Protein AF-0000000073028408 (afdb_homodimer)

pLDDT: mean 85.12, std 14.88, range [50.28, 98.88]

Structure (mmCIF, N/CA/C/O backbone):
data_AF-0000000073028408-model_v1
#
loop_
_entity.id
_entity.type
_entity.pdbx_description
1 polymer 'CDGSH iron sulfur domain 1'
#
loop_
_atom_site.group_PDB
_atom_site.id
_atom_site.type_symbol
_atom_site.label_atom_id
_atom_site.label_alt_id
_atom_site.label_comp_id
_atom_site.label_asym_id
_atom_site.label_entity_id
_atom_site.label_seq_id
_atom_site.pdbx_PDB_ins_code
_atom_site.Cartn_x
_atom_site.Cartn_y
_atom_site.Cartn_z
_atom_site.occupancy
_atom_site.B_iso_or_equiv
_atom_site.auth_seq_id
_atom_site.auth_comp_id
_atom_site.auth_asym_id
_atom_site.auth_atom_id
_atom_site.pdbx_PDB_model_num
ATOM 1 N N . ASN A 1 1 ? 17.656 -53.469 -38.344 1 67.69 1 ASN A N 1
ATOM 2 C CA . ASN A 1 1 ? 16.562 -54.031 -39.156 1 67.69 1 ASN A CA 1
ATOM 3 C C . ASN A 1 1 ? 15.305 -53.188 -39.062 1 67.69 1 ASN A C 1
ATOM 5 O O . ASN A 1 1 ? 15.188 -52.312 -38.219 1 67.69 1 ASN A O 1
ATOM 9 N N . PHE A 1 2 ? 14.609 -53.344 -40.031 1 77.44 2 PHE A N 1
ATOM 10 C CA . PHE A 1 2 ? 13.367 -52.594 -40.25 1 77.44 2 PHE A CA 1
ATOM 11 C C . PHE A 1 2 ? 12.531 -52.562 -38.969 1 77.44 2 PHE A C 1
ATOM 13 O O . PHE A 1 2 ? 11.969 -51.531 -38.625 1 77.44 2 PHE A O 1
ATOM 20 N N . LEU A 1 3 ? 12.602 -53.594 -38.25 1 79.38 3 LEU A N 1
ATOM 21 C CA . LEU A 1 3 ? 11.82 -53.719 -37.031 1 79.38 3 LEU A CA 1
ATOM 22 C C . LEU A 1 3 ? 12.352 -52.812 -35.938 1 79.38 3 LEU A C 1
ATOM 24 O O . LEU A 1 3 ? 11.578 -52.188 -35.188 1 79.38 3 LEU A O 1
ATOM 28 N N . ASN A 1 4 ? 13.602 -52.594 -35.938 1 76.62 4 ASN A N 1
ATOM 29 C CA . ASN A 1 4 ? 14.234 -51.719 -34.969 1 76.62 4 ASN A CA 1
ATOM 30 C C . ASN A 1 4 ? 13.883 -50.25 -35.219 1 76.62 4 ASN A C 1
ATOM 32 O O . ASN A 1 4 ? 13.672 -49.5 -34.281 1 76.62 4 ASN A O 1
ATOM 36 N N . TYR A 1 5 ? 13.852 -50.062 -36.469 1 72.06 5 TYR A N 1
ATOM 37 C CA . TYR A 1 5 ? 13.539 -48.688 -36.906 1 72.06 5 TYR A CA 1
ATOM 38 C C . TYR A 1 5 ? 12.117 -48.344 -36.531 1 72.06 5 TYR A C 1
ATOM 40 O O . TYR A 1 5 ? 11.859 -47.219 -36.031 1 72.06 5 TYR A O 1
ATOM 48 N N . ILE A 1 6 ? 11.203 -49.344 -36.688 1 77.25 6 ILE A N 1
ATOM 49 C CA . ILE A 1 6 ? 9.797 -49.125 -36.344 1 77.25 6 ILE A CA 1
ATOM 50 C C . ILE A 1 6 ? 9.641 -48.938 -34.844 1 77.25 6 ILE A C 1
ATOM 52 O O . ILE A 1 6 ? 8.898 -48.062 -34.406 1 77.25 6 ILE A O 1
ATOM 56 N N . TYR A 1 7 ? 10.414 -49.688 -34.156 1 67 7 TYR A N 1
ATOM 57 C CA . TYR A 1 7 ? 10.367 -49.625 -32.688 1 67 7 TYR A CA 1
ATOM 58 C C . TYR A 1 7 ? 10.891 -48.312 -32.188 1 67 7 TYR A C 1
ATOM 60 O O . TYR A 1 7 ? 10.273 -47.688 -31.297 1 67 7 TYR A O 1
ATOM 68 N N . LEU A 1 8 ? 11.898 -47.844 -32.812 1 70.69 8 LEU A N 1
ATOM 69 C CA . LEU A 1 8 ? 12.531 -46.594 -32.406 1 70.69 8 LEU A CA 1
ATOM 70 C C . LEU A 1 8 ? 11.641 -45.406 -32.719 1 70.69 8 LEU A C 1
ATOM 72 O O . LEU A 1 8 ? 11.5 -44.5 -31.891 1 70.69 8 LEU A O 1
ATOM 76 N N . THR A 1 9 ? 10.992 -45.5 -33.781 1 77.5 9 THR A N 1
ATOM 77 C CA . THR A 1 9 ? 10.125 -44.406 -34.219 1 77.5 9 THR A CA 1
ATOM 78 C C . THR A 1 9 ? 8.883 -44.312 -33.344 1 77.5 9 THR A C 1
ATOM 80 O O . THR A 1 9 ? 8.438 -43.219 -32.969 1 77.5 9 THR A O 1
ATOM 83 N N . ARG A 1 10 ? 8.461 -45.469 -32.969 1 76.25 10 ARG A N 1
ATOM 84 C CA . ARG A 1 10 ? 7.285 -45.562 -32.125 1 76.25 10 ARG A CA 1
ATOM 85 C C . ARG A 1 10 ? 7.602 -45.031 -30.703 1 76.25 10 ARG A C 1
ATOM 87 O O . ARG A 1 10 ? 6.816 -44.281 -30.125 1 76.25 10 ARG A O 1
ATOM 94 N N . GLN A 1 11 ? 8.789 -45.344 -30.281 1 69.31 11 GLN A N 1
ATOM 95 C CA . GLN A 1 11 ? 9.219 -44.906 -28.953 1 69.31 11 GLN A CA 1
ATOM 96 C C . GLN A 1 11 ? 9.422 -43.406 -28.891 1 69.31 11 GLN A C 1
ATOM 98 O O . GLN A 1 11 ? 9.023 -42.75 -27.922 1 69.31 11 GLN A O 1
ATOM 103 N N . VAL A 1 12 ? 9.945 -42.969 -30 1 74.06 12 VAL A N 1
ATOM 104 C CA . VAL A 1 12 ? 10.195 -41.531 -30.062 1 74.06 12 VAL A CA 1
ATOM 105 C C . VAL A 1 12 ? 8.867 -40.781 -30.141 1 74.06 12 VAL A C 1
ATOM 107 O O . VAL A 1 12 ? 8.68 -39.75 -29.469 1 74.06 12 VAL A O 1
ATOM 110 N N . ALA A 1 13 ? 7.934 -41.406 -30.906 1 72.62 13 ALA A N 1
ATOM 111 C CA . ALA A 1 13 ? 6.617 -40.781 -31.047 1 72.62 13 ALA A CA 1
ATOM 112 C C . ALA A 1 13 ? 5.859 -40.812 -29.734 1 72.62 13 ALA A C 1
ATOM 114 O O . ALA A 1 13 ? 5.223 -39.812 -29.359 1 72.62 13 ALA A O 1
ATOM 115 N N . GLU A 1 14 ? 6.066 -41.844 -29.047 1 71.5 14 GLU A N 1
ATOM 116 C CA . GLU A 1 14 ? 5.387 -42 -27.766 1 71.5 14 GLU A CA 1
ATOM 117 C C . GLU A 1 14 ? 5.992 -41.062 -26.734 1 71.5 14 GLU A C 1
ATOM 119 O O . GLU A 1 14 ? 5.27 -40.438 -25.938 1 71.5 14 GLU A O 1
ATOM 124 N N . LEU A 1 15 ? 7.289 -40.875 -26.828 1 68.38 15 LEU A N 1
ATOM 125 C CA . LEU A 1 15 ? 7.984 -39.969 -25.906 1 68.38 15 LEU A CA 1
ATOM 126 C C . LEU A 1 15 ? 7.598 -38.531 -26.172 1 68.38 15 LEU A C 1
ATOM 128 O O . LEU A 1 15 ? 7.359 -37.75 -25.219 1 68.38 15 LEU A O 1
ATOM 132 N N . VAL A 1 16 ? 7.469 -38.156 -27.359 1 72.75 16 VAL A N 1
ATOM 133 C CA . VAL A 1 16 ? 7.098 -36.812 -27.75 1 72.75 16 VAL A CA 1
ATOM 134 C C . VAL A 1 16 ? 5.66 -36.531 -27.328 1 72.75 16 VAL A C 1
ATOM 136 O O . VAL A 1 16 ? 5.367 -35.438 -26.797 1 72.75 16 VAL A O 1
ATOM 139 N N . ALA A 1 17 ? 4.84 -37.531 -27.562 1 73.19 17 ALA A N 1
ATOM 140 C CA . ALA A 1 17 ? 3.441 -37.406 -27.172 1 73.19 17 ALA A CA 1
ATOM 141 C C . ALA A 1 17 ? 3.311 -37.25 -25.656 1 73.19 17 ALA A C 1
ATOM 143 O O . ALA A 1 17 ? 2.551 -36.406 -25.172 1 73.19 17 ALA A O 1
ATOM 144 N N . ALA A 1 18 ? 4.145 -38.062 -24.984 1 72.12 18 ALA A N 1
ATOM 145 C CA . ALA A 1 18 ? 4.117 -38.031 -23.516 1 72.12 18 ALA A CA 1
ATOM 146 C C . ALA A 1 18 ? 4.609 -36.688 -23 1 72.12 18 ALA A C 1
ATOM 148 O O . ALA A 1 18 ? 4.012 -36.094 -22.094 1 72.12 18 ALA A O 1
ATOM 149 N N . ILE A 1 19 ? 5.602 -36.094 -23.641 1 70.81 19 ILE A N 1
ATOM 150 C CA . ILE A 1 19 ? 6.148 -34.781 -23.266 1 70.81 19 ILE A CA 1
ATOM 151 C C . ILE A 1 19 ? 5.125 -33.688 -23.578 1 70.81 19 ILE A C 1
ATOM 153 O O . ILE A 1 19 ? 4.926 -32.781 -22.766 1 70.81 19 ILE A O 1
ATOM 157 N N . GLY A 1 20 ? 4.453 -33.875 -24.672 1 72.88 20 GLY A N 1
ATOM 158 C CA . GLY A 1 20 ? 3.441 -32.906 -25.047 1 72.88 20 GLY A CA 1
ATOM 159 C C . GLY A 1 20 ? 2.277 -32.844 -24.078 1 72.88 20 GLY A C 1
ATOM 160 O O . GLY A 1 20 ? 1.861 -31.781 -23.656 1 72.88 20 GLY A O 1
ATOM 161 N N . VAL A 1 21 ? 1.814 -34.062 -23.719 1 70.88 21 VAL A N 1
ATOM 162 C CA . VAL A 1 21 ? 0.69 -34.156 -22.797 1 70.88 21 VAL A CA 1
ATOM 163 C C . VAL A 1 21 ? 1.104 -33.625 -21.422 1 70.88 21 VAL A C 1
ATOM 165 O O . VAL A 1 21 ? 0.351 -32.906 -20.781 1 70.88 21 VAL A O 1
ATOM 168 N N . THR A 1 22 ? 2.379 -34.062 -21.094 1 74.31 22 THR A N 1
ATOM 169 C CA . THR A 1 22 ? 2.881 -33.594 -19.797 1 74.31 22 THR A CA 1
ATOM 170 C C . THR A 1 22 ? 3.076 -32.094 -19.812 1 74.31 22 THR A C 1
ATOM 172 O O . THR A 1 22 ? 2.727 -31.406 -18.844 1 74.31 22 THR A O 1
ATOM 175 N N . ALA A 1 23 ? 3.648 -31.688 -20.969 1 71.06 23 ALA A N 1
ATOM 176 C CA . ALA A 1 23 ? 3.857 -30.25 -21.094 1 71.06 23 ALA A CA 1
ATOM 177 C C . ALA A 1 23 ? 2.529 -29.5 -21.109 1 71.06 23 ALA A C 1
ATOM 179 O O . ALA A 1 23 ? 2.393 -28.469 -20.453 1 71.06 23 ALA A O 1
ATOM 180 N N . GLY A 1 24 ? 1.591 -30.125 -21.734 1 72.44 24 GLY A N 1
ATOM 181 C CA . GLY A 1 24 ? 0.27 -29.516 -21.797 1 72.44 24 GLY A CA 1
ATOM 182 C C . GLY A 1 24 ? -0.436 -29.5 -20.453 1 72.44 24 GLY A C 1
ATOM 183 O O . GLY A 1 24 ? -1.041 -28.5 -20.078 1 72.44 24 GLY A O 1
ATOM 184 N N . ALA A 1 25 ? -0.362 -30.578 -19.797 1 74.12 25 ALA A N 1
ATOM 185 C CA . ALA A 1 25 ? -0.983 -30.672 -18.484 1 74.12 25 ALA A CA 1
ATOM 186 C C . ALA A 1 25 ? -0.326 -29.703 -17.5 1 74.12 25 ALA A C 1
ATOM 188 O O . ALA A 1 25 ? -1.009 -29.078 -16.688 1 74.12 25 ALA A O 1
ATOM 189 N N . THR A 1 26 ? 1.029 -29.641 -17.688 1 73.06 26 THR A N 1
ATOM 190 C CA . THR A 1 26 ? 1.746 -28.688 -16.844 1 73.06 26 THR A CA 1
ATOM 191 C C . THR A 1 26 ? 1.305 -27.266 -17.156 1 73.06 26 THR A C 1
ATOM 193 O O . THR A 1 26 ? 1.027 -26.484 -16.234 1 73.06 26 THR A O 1
ATOM 196 N N . ALA A 1 27 ? 1.201 -27.047 -18.375 1 71.06 27 ALA A N 1
ATOM 197 C CA . ALA A 1 27 ? 0.792 -25.703 -18.781 1 71.06 27 ALA A CA 1
ATOM 198 C C . ALA A 1 27 ? -0.622 -25.391 -18.297 1 71.06 27 ALA A C 1
ATOM 200 O O . ALA A 1 27 ? -0.882 -24.297 -17.781 1 71.06 27 ALA A O 1
ATOM 201 N N . ALA A 1 28 ? -1.471 -26.328 -18.359 1 72.12 28 ALA A N 1
ATOM 202 C CA . ALA A 1 28 ? -2.852 -26.156 -17.906 1 72.12 28 ALA A CA 1
ATOM 203 C C . ALA A 1 28 ? -2.926 -25.969 -16.406 1 72.12 28 ALA A C 1
ATOM 205 O O . ALA A 1 28 ? -3.693 -25.141 -15.906 1 72.12 28 ALA A O 1
ATOM 206 N N . GLY A 1 29 ? -2.131 -26.703 -15.742 1 70.5 29 GLY A N 1
ATOM 207 C CA . GLY A 1 29 ? -2.096 -26.578 -14.297 1 70.5 29 GLY A CA 1
ATOM 208 C C . GLY A 1 29 ? -1.637 -25.203 -13.836 1 70.5 29 GLY A C 1
ATOM 209 O O . GLY A 1 29 ? -2.225 -24.609 -12.922 1 70.5 29 GLY A O 1
ATOM 210 N N . ILE A 1 30 ? -0.72 -24.734 -14.594 1 64.62 30 ILE A N 1
ATOM 211 C CA . ILE A 1 30 ? -0.195 -23.406 -14.258 1 64.62 30 ILE A CA 1
ATOM 212 C C . ILE A 1 30 ? -1.263 -22.344 -14.516 1 64.62 30 ILE A C 1
ATOM 214 O O . ILE A 1 30 ? -1.505 -21.484 -13.672 1 64.62 30 ILE A O 1
ATOM 218 N N . LEU A 1 31 ? -1.894 -22.594 -15.609 1 66.5 31 LEU A N 1
ATOM 219 C CA . LEU A 1 31 ? -2.924 -21.625 -15.961 1 66.5 31 LEU A CA 1
ATOM 220 C C . LEU A 1 31 ? -4.09 -21.688 -14.984 1 66.5 31 LEU A C 1
ATOM 222 O O . LEU A 1 31 ? -4.645 -20.656 -14.602 1 66.5 31 LEU A O 1
ATOM 226 N N . LEU A 1 32 ? -4.461 -22.828 -14.609 1 66.31 32 LEU A N 1
ATOM 227 C CA . LEU A 1 32 ? -5.543 -23 -13.648 1 66.31 32 LEU A CA 1
ATOM 228 C C . LEU A 1 32 ? -5.156 -22.422 -12.281 1 66.31 32 LEU A C 1
ATOM 230 O O . LEU A 1 32 ? -5.969 -21.766 -11.625 1 66.31 32 LEU A O 1
ATOM 234 N N . PHE A 1 33 ? -4.004 -22.609 -11.891 1 62.16 33 PHE A N 1
ATOM 235 C CA . PHE A 1 33 ? -3.506 -22.078 -10.633 1 62.16 33 PHE A CA 1
ATOM 236 C C . PHE A 1 33 ? -3.555 -20.547 -10.633 1 62.16 33 PHE A C 1
ATOM 238 O O . PHE A 1 33 ? -4.02 -19.938 -9.664 1 62.16 33 PHE A O 1
ATOM 245 N N . GLN A 1 34 ? -3.037 -20.047 -11.719 1 61.88 34 GLN A N 1
ATOM 246 C CA . GLN A 1 34 ? -3.049 -18.594 -11.859 1 61.88 34 GLN A CA 1
ATOM 247 C C . GLN A 1 34 ? -4.473 -18.047 -11.812 1 61.88 34 GLN A C 1
ATOM 249 O O . GLN A 1 34 ? -4.73 -17.016 -11.18 1 61.88 34 GLN A O 1
ATOM 254 N N . TYR A 1 35 ? -5.273 -18.75 -12.484 1 59.44 35 TYR A N 1
ATOM 255 C CA . TYR A 1 35 ? -6.68 -18.375 -12.531 1 59.44 35 TYR A CA 1
ATOM 256 C C . TYR A 1 35 ? -7.305 -18.438 -11.141 1 59.44 35 TYR A C 1
ATOM 258 O O . TYR A 1 35 ? -8.047 -17.531 -10.75 1 59.44 35 TYR A O 1
ATOM 266 N N . LEU A 1 36 ? -6.984 -19.5 -10.398 1 62.72 36 LEU A N 1
ATOM 267 C CA . LEU A 1 36 ? -7.57 -19.672 -9.078 1 62.72 36 LEU A CA 1
ATOM 268 C C . LEU A 1 36 ? -6.895 -18.766 -8.055 1 62.72 36 LEU A C 1
ATOM 270 O O . LEU A 1 36 ? -7.508 -18.391 -7.059 1 62.72 36 LEU A O 1
ATOM 274 N N . SER A 1 37 ? -5.699 -18.562 -8.328 1 58.97 37 SER A N 1
ATOM 275 C CA . SER A 1 37 ? -4.969 -17.703 -7.414 1 58.97 37 SER A CA 1
ATOM 276 C C . SER A 1 37 ? -5.348 -16.234 -7.621 1 58.97 37 SER A C 1
ATOM 278 O O . SER A 1 37 ? -5.191 -15.414 -6.715 1 58.97 37 SER A O 1
ATOM 280 N N . LYS A 1 38 ? -5.602 -15.883 -8.898 1 59 38 LYS A N 1
ATOM 281 C CA . LYS A 1 38 ? -6.02 -14.516 -9.188 1 59 38 LYS A CA 1
ATOM 282 C C . LYS A 1 38 ? -7.211 -14.109 -8.328 1 59 38 LYS A C 1
ATOM 284 O O . LYS A 1 38 ? -7.32 -12.945 -7.922 1 59 38 LYS A O 1
ATOM 289 N N . GLY A 1 39 ? -8.086 -15.164 -8.203 1 50.88 39 GLY A N 1
ATOM 290 C CA . GLY A 1 39 ? -9.289 -14.875 -7.434 1 50.88 39 GLY A CA 1
ATOM 291 C C . GLY A 1 39 ? -9.008 -14.648 -5.961 1 50.88 39 GLY A C 1
ATOM 292 O O . GLY A 1 39 ? -9.789 -14 -5.266 1 50.88 39 GLY A O 1
ATOM 293 N N . SER A 1 40 ? -8.094 -15.406 -5.496 1 51.56 40 SER A N 1
ATOM 294 C CA . SER A 1 40 ? -7.766 -15.148 -4.098 1 51.56 40 SER A CA 1
ATOM 295 C C . SER A 1 40 ? -6.879 -13.922 -3.947 1 51.56 40 SER A C 1
ATOM 297 O O . SER A 1 40 ? -5.691 -14.031 -3.641 1 51.56 40 SER A O 1
ATOM 299 N N . GLY A 1 41 ? -6.953 -13.062 -4.875 1 52.31 41 GLY A N 1
ATOM 300 C CA . GLY A 1 41 ? -6.098 -11.891 -4.984 1 52.31 41 GLY A CA 1
ATOM 301 C C . GLY A 1 41 ? -5.914 -11.164 -3.666 1 52.31 41 GLY A C 1
ATOM 302 O O . GLY A 1 41 ? -6.695 -10.266 -3.332 1 52.31 41 GLY A O 1
ATOM 303 N N . VAL A 1 42 ? -5.312 -12 -2.871 1 57.78 42 VAL A N 1
ATOM 304 C CA . VAL A 1 42 ? -4.992 -11.305 -1.625 1 57.78 42 VAL A CA 1
ATOM 305 C C . VAL A 1 42 ? -4.422 -9.922 -1.93 1 57.78 42 VAL A C 1
ATOM 307 O O . VAL A 1 42 ? -3.572 -9.781 -2.811 1 57.78 42 VAL A O 1
ATOM 310 N N . LYS A 1 43 ? -5.398 -8.906 -1.693 1 75.12 43 LYS A N 1
ATOM 311 C CA . LYS A 1 43 ? -4.891 -7.547 -1.814 1 75.12 43 LYS A CA 1
ATOM 312 C C . LYS A 1 43 ? -3.531 -7.402 -1.138 1 75.12 43 LYS A C 1
ATOM 314 O O . LYS A 1 43 ? -3.33 -7.902 -0.028 1 75.12 43 LYS A O 1
ATOM 319 N N . PRO A 1 44 ? -2.68 -6.938 -1.872 1 86.06 44 PRO A N 1
ATOM 320 C CA . PRO A 1 44 ? -1.351 -6.785 -1.278 1 86.06 44 PRO A CA 1
ATOM 321 C C . PRO A 1 44 ? -1.342 -5.828 -0.089 1 86.06 44 PRO A C 1
ATOM 323 O O . PRO A 1 44 ? -2.17 -4.918 -0.02 1 86.06 44 PRO A O 1
ATOM 326 N N . LYS A 1 45 ? -0.466 -6.121 0.865 1 92.56 45 LYS A N 1
ATOM 327 C CA . LYS A 1 45 ? -0.253 -5.215 1.988 1 92.56 45 LYS A CA 1
ATOM 328 C C . LYS A 1 45 ? 0.346 -3.891 1.521 1 92.56 45 LYS A C 1
ATOM 330 O O . LYS A 1 45 ? 1.154 -3.863 0.591 1 92.56 45 LYS A O 1
ATOM 335 N N . VAL A 1 46 ? -0.065 -2.898 2.104 1 96.56 46 VAL A N 1
ATOM 336 C CA . VAL A 1 46 ? 0.471 -1.563 1.856 1 96.56 46 VAL A CA 1
ATOM 337 C C . VAL A 1 46 ? 1.786 -1.386 2.613 1 96.56 46 VAL A C 1
ATOM 339 O O . VAL A 1 46 ? 2.795 -0.984 2.029 1 96.56 46 VAL A O 1
ATOM 342 N N . ASN A 1 47 ? 1.745 -1.6 3.953 1 97.31 47 ASN A N 1
ATOM 343 C CA . ASN A 1 47 ? 2.91 -1.533 4.828 1 97.31 47 ASN A CA 1
ATOM 344 C C . ASN A 1 47 ? 3.65 -2.867 4.879 1 97.31 47 ASN A C 1
ATOM 346 O O . ASN A 1 47 ? 3.152 -3.836 5.453 1 97.31 47 ASN A O 1
ATOM 350 N N . LEU A 1 48 ? 4.801 -2.867 4.43 1 94.31 48 LEU A N 1
ATOM 351 C CA . LEU A 1 48 ? 5.527 -4.129 4.336 1 94.31 48 LEU A CA 1
ATOM 352 C C . LEU A 1 48 ? 6.395 -4.348 5.57 1 94.31 48 LEU A C 1
ATOM 354 O O . LEU A 1 48 ? 6.527 -5.48 6.051 1 94.31 48 LEU A O 1
ATOM 358 N N . ASP A 1 49 ? 6.906 -3.209 6.164 1 94.94 49 ASP A N 1
ATOM 359 C CA . ASP A 1 49 ? 7.957 -3.512 7.137 1 94.94 49 ASP A CA 1
ATOM 360 C C . ASP A 1 49 ? 7.93 -2.525 8.297 1 94.94 49 ASP A C 1
ATOM 362 O O . ASP A 1 49 ? 8.656 -2.693 9.281 1 94.94 49 ASP A O 1
ATOM 366 N N . LEU A 1 50 ? 7.172 -1.58 8.219 1 97.19 50 LEU A N 1
ATOM 367 C CA . LEU A 1 50 ? 7.262 -0.513 9.211 1 97.19 50 LEU A CA 1
ATOM 368 C C . LEU A 1 50 ? 6.375 -0.812 10.414 1 97.19 50 LEU A C 1
ATOM 370 O O . LEU A 1 50 ? 5.176 -1.045 10.266 1 97.19 50 LEU A O 1
ATOM 374 N N . GLN A 1 51 ? 7.062 -0.74 11.648 1 97.88 51 GLN A N 1
ATOM 375 C CA . GLN A 1 51 ? 6.359 -0.803 12.93 1 97.88 51 GLN A CA 1
ATOM 376 C C . GLN A 1 51 ? 5.387 -1.98 12.961 1 97.88 51 GLN A C 1
ATOM 378 O O . GLN A 1 51 ? 4.215 -1.813 13.305 1 97.88 51 GLN A O 1
ATOM 383 N N . LYS A 1 52 ? 5.824 -3.057 12.633 1 97.06 52 LYS A N 1
ATOM 384 C CA . LYS A 1 52 ? 4.977 -4.23 12.469 1 97.06 52 LYS A CA 1
ATOM 385 C C . LYS A 1 52 ? 4.613 -4.84 13.828 1 97.06 52 LYS A C 1
ATOM 387 O O . LYS A 1 52 ? 3.713 -5.676 13.914 1 97.06 52 LYS A O 1
ATOM 392 N N . ASP A 1 53 ? 5.203 -4.332 14.867 1 96.69 53 ASP A N 1
ATOM 393 C CA . ASP A 1 53 ? 4.859 -4.762 16.219 1 96.69 53 ASP A CA 1
ATOM 394 C C . ASP A 1 53 ? 3.588 -4.07 16.703 1 96.69 53 ASP A C 1
ATOM 396 O O . ASP A 1 53 ? 2.984 -4.492 17.688 1 96.69 53 ASP A O 1
ATOM 400 N N . ASP A 1 54 ? 3.209 -3.078 16.062 1 97.69 54 ASP A N 1
ATOM 401 C CA . ASP A 1 54 ? 1.977 -2.371 16.391 1 97.69 54 ASP A CA 1
ATOM 402 C C . ASP A 1 54 ? 0.788 -2.949 15.633 1 97.69 54 ASP A C 1
ATOM 404 O O . ASP A 1 54 ? 0.882 -3.211 14.43 1 97.69 54 ASP A O 1
ATOM 408 N N . PRO A 1 55 ? -0.263 -3.188 16.344 1 97.19 55 PRO A N 1
ATOM 409 C CA . PRO A 1 55 ? -1.453 -3.688 15.648 1 97.19 55 PRO A CA 1
ATOM 410 C C . PRO A 1 55 ? -2.012 -2.686 14.641 1 97.19 55 PRO A C 1
ATOM 412 O O . PRO A 1 55 ? -2.674 -3.078 13.68 1 97.19 55 PRO A O 1
ATOM 415 N N . LYS A 1 56 ? -1.839 -1.44 14.828 1 98.44 56 LYS A N 1
ATOM 416 C CA . LYS A 1 56 ? -2.264 -0.35 13.953 1 98.44 56 LYS A CA 1
ATOM 417 C C . LYS A 1 56 ? -1.323 0.846 14.07 1 98.44 56 LYS A C 1
ATOM 419 O O . LYS A 1 56 ? -1.14 1.396 15.156 1 98.44 56 LYS A O 1
ATOM 424 N N . VAL A 1 57 ? -0.764 1.248 12.984 1 98.81 57 VAL A N 1
ATOM 425 C CA . VAL A 1 57 ? 0.2 2.344 13 1 98.81 57 VAL A CA 1
ATOM 426 C C . VAL A 1 57 ? -0.52 3.67 12.766 1 98.81 57 VAL A C 1
ATOM 428 O O . VAL A 1 57 ? -0.938 3.969 11.641 1 98.81 57 VAL A O 1
ATOM 431 N N . VAL A 1 58 ? -0.679 4.418 13.844 1 98.69 58 VAL A N 1
ATOM 432 C CA . VAL A 1 58 ? -1.332 5.723 13.805 1 98.69 58 VAL A CA 1
ATOM 433 C C . VAL A 1 58 ? -0.375 6.797 14.32 1 98.69 58 VAL A C 1
ATOM 435 O O . VAL A 1 58 ? 0.339 6.578 15.297 1 98.69 58 VAL A O 1
ATOM 438 N N . HIS A 1 59 ? -0.288 7.887 13.672 1 98.56 59 HIS A N 1
ATOM 439 C CA . HIS A 1 59 ? 0.45 9.055 14.133 1 98.56 59 HIS A CA 1
ATOM 440 C C . HIS A 1 59 ? -0.475 10.258 14.312 1 98.56 59 HIS A C 1
ATOM 442 O O . HIS A 1 59 ? -1.366 10.484 13.492 1 98.56 59 HIS A O 1
ATOM 448 N N . ALA A 1 60 ? -0.222 10.906 15.375 1 97.81 60 ALA A N 1
ATOM 449 C CA . ALA A 1 60 ? -0.962 12.125 15.695 1 97.81 60 ALA A CA 1
ATOM 450 C C . ALA A 1 60 ? -0.012 13.289 15.945 1 97.81 60 ALA A C 1
ATOM 452 O O . ALA A 1 60 ? 1.008 13.133 16.625 1 97.81 60 ALA A O 1
ATOM 453 N N . PHE A 1 61 ? -0.374 14.391 15.352 1 97.69 61 PHE A N 1
ATOM 454 C CA . PHE A 1 61 ? 0.427 15.594 15.531 1 97.69 61 PHE A CA 1
ATOM 455 C C . PHE A 1 61 ? -0.443 16.766 15.977 1 97.69 61 PHE A C 1
ATOM 457 O O . PHE A 1 61 ? -1.573 16.922 15.508 1 97.69 61 PHE A O 1
ATOM 464 N N . ASP A 1 62 ? 0.203 17.609 16.828 1 96.75 62 ASP A N 1
ATOM 465 C CA . ASP A 1 62 ? -0.433 18.875 17.188 1 96.75 62 ASP A CA 1
ATOM 466 C C . ASP A 1 62 ? -0.155 19.938 16.125 1 96.75 62 ASP A C 1
ATOM 468 O O . ASP A 1 62 ? 1.004 20.219 15.805 1 96.75 62 ASP A O 1
ATOM 472 N N . ILE A 1 63 ? -1.2 20.516 15.695 1 95.75 63 ILE A N 1
ATOM 473 C CA . ILE A 1 63 ? -1.11 21.5 14.617 1 95.75 63 ILE A CA 1
ATOM 474 C C . ILE A 1 63 ? -0.194 22.641 15.039 1 95.75 63 ILE A C 1
ATOM 476 O O . ILE A 1 63 ? 0.581 23.156 14.234 1 95.75 63 ILE A O 1
ATOM 480 N N . GLU A 1 64 ? -0.203 23 16.312 1 93.38 64 GLU A N 1
ATOM 481 C CA . GLU A 1 64 ? 0.562 24.125 16.828 1 93.38 64 GLU A CA 1
ATOM 482 C C . GLU A 1 64 ? 2.059 23.828 16.828 1 93.38 64 GLU A C 1
ATOM 484 O O . GLU A 1 64 ? 2.881 24.75 16.875 1 93.38 64 GLU A O 1
ATOM 489 N N . ASP A 1 65 ? 2.33 22.547 16.734 1 94.38 65 ASP A N 1
ATOM 490 C CA . ASP A 1 65 ? 3.734 22.172 16.844 1 94.38 65 ASP A CA 1
ATOM 491 C C . ASP A 1 65 ? 4.367 22 15.461 1 94.38 65 ASP A C 1
ATOM 493 O O . ASP A 1 65 ? 5.562 21.719 15.352 1 94.38 65 ASP A O 1
ATOM 497 N N . LEU A 1 66 ? 3.551 22.156 14.516 1 94.5 66 LEU A N 1
ATOM 498 C CA . LEU A 1 66 ? 4.078 22.016 13.164 1 94.5 66 LEU A CA 1
ATOM 499 C C . LEU A 1 66 ? 4.93 23.219 12.773 1 94.5 66 LEU A C 1
ATOM 501 O O . LEU A 1 66 ? 4.598 24.344 13.109 1 94.5 66 LEU A O 1
ATOM 505 N N . GLY A 1 67 ? 6.062 22.938 12.227 1 92.81 67 GLY A N 1
ATOM 506 C CA . GLY A 1 67 ? 6.852 24.031 11.672 1 92.81 67 GLY A CA 1
ATOM 507 C C . GLY A 1 67 ? 6.227 24.656 10.438 1 92.81 67 GLY A C 1
ATOM 508 O O . GLY A 1 67 ? 5.008 24.578 10.25 1 92.81 67 GLY A O 1
ATOM 509 N N . ASP A 1 68 ? 7.062 25.281 9.641 1 95.88 68 ASP A N 1
ATOM 510 C CA . ASP A 1 68 ? 6.582 25.984 8.453 1 95.88 68 ASP A CA 1
ATOM 511 C C . ASP A 1 68 ? 6.102 24.984 7.391 1 95.88 68 ASP A C 1
ATOM 513 O O . ASP A 1 68 ? 5.199 25.297 6.609 1 95.88 68 ASP A O 1
ATOM 517 N N . LYS A 1 69 ? 6.75 23.906 7.391 1 97 69 LYS A N 1
ATOM 518 C CA . LYS A 1 69 ? 6.41 22.891 6.398 1 97 69 LYS A CA 1
ATOM 519 C C . LYS A 1 69 ? 6.676 21.5 6.934 1 97 69 LYS A C 1
ATOM 521 O O . LYS A 1 69 ? 7.688 21.25 7.598 1 97 69 LYS A O 1
ATOM 526 N N . ALA A 1 70 ? 5.754 20.609 6.703 1 97.88 70 ALA A N 1
ATOM 527 C CA . ALA A 1 70 ? 5.914 19.188 7.031 1 97.88 70 ALA A CA 1
ATOM 528 C C . ALA A 1 70 ? 5.41 18.297 5.898 1 97.88 70 ALA A C 1
ATOM 530 O O . ALA A 1 70 ? 4.367 18.578 5.305 1 97.88 70 ALA A O 1
ATOM 531 N N . VAL A 1 71 ? 6.211 17.281 5.566 1 98.62 71 VAL A N 1
ATOM 532 C CA . VAL A 1 71 ? 5.875 16.359 4.48 1 98.62 71 VAL A CA 1
ATOM 533 C C . VAL A 1 71 ? 5.762 14.938 5.027 1 98.62 71 VAL A C 1
ATOM 535 O O . VAL A 1 71 ? 6.727 14.391 5.57 1 98.62 71 VAL A O 1
ATOM 538 N N . TYR A 1 72 ? 4.59 14.375 4.898 1 98.81 72 TYR A N 1
ATOM 539 C CA . TYR A 1 72 ? 4.336 13.086 5.52 1 98.81 72 TYR A CA 1
ATOM 540 C C . TYR A 1 72 ? 4.258 11.977 4.473 1 98.81 72 TYR A C 1
ATOM 542 O O . TYR A 1 72 ? 3.678 12.172 3.4 1 98.81 72 TYR A O 1
ATOM 550 N N . CYS A 1 73 ? 4.781 10.883 4.848 1 98.88 73 CYS A N 1
ATOM 551 C CA . CYS A 1 73 ? 4.855 9.703 3.988 1 98.88 73 CYS A CA 1
ATOM 552 C C . CYS A 1 73 ? 3.5 9.016 3.893 1 98.88 73 CYS A C 1
ATOM 554 O O . CYS A 1 73 ? 2.816 8.836 4.902 1 98.88 73 CYS A O 1
ATOM 556 N N . ARG A 1 74 ? 3.146 8.57 2.611 1 98.81 74 ARG A N 1
ATOM 557 C CA . ARG A 1 74 ? 1.94 7.77 2.406 1 98.81 74 ARG A CA 1
ATOM 558 C C . ARG A 1 74 ? 2.246 6.512 1.6 1 98.81 74 ARG A C 1
ATOM 560 O O . ARG A 1 74 ? 1.331 5.797 1.19 1 98.81 74 ARG A O 1
ATOM 567 N N . CYS A 1 75 ? 3.494 6.227 1.39 1 98.56 75 CYS A N 1
ATOM 568 C CA . CYS A 1 75 ? 3.875 5.066 0.593 1 98.56 75 CYS A CA 1
ATOM 569 C C . CYS A 1 75 ? 4.395 3.939 1.48 1 98.56 75 CYS A C 1
ATOM 571 O O . CYS A 1 75 ? 4.543 2.805 1.026 1 98.56 75 CYS A O 1
ATOM 573 N N . TRP A 1 76 ? 4.703 4.293 2.688 1 98.56 76 TRP A N 1
ATOM 574 C CA . TRP A 1 76 ? 5.148 3.33 3.688 1 98.56 76 TRP A CA 1
ATOM 575 C C . TRP A 1 76 ? 6.508 2.746 3.316 1 98.56 76 TRP A C 1
ATOM 577 O O . TRP A 1 76 ? 6.773 1.566 3.561 1 98.56 76 TRP A O 1
ATOM 587 N N . ARG A 1 77 ? 7.277 3.562 2.623 1 97.75 77 ARG A N 1
ATOM 588 C CA . ARG A 1 77 ? 8.609 3.111 2.248 1 97.75 77 ARG A CA 1
ATOM 589 C C . ARG A 1 77 ? 9.68 4.043 2.807 1 97.75 77 ARG A C 1
ATOM 591 O O . ARG A 1 77 ? 10.875 3.768 2.684 1 97.75 77 ARG A O 1
ATOM 598 N N . SER A 1 78 ? 9.305 5.121 3.467 1 98.69 78 SER A N 1
ATOM 599 C CA . SER A 1 78 ? 10.25 6.125 3.939 1 98.69 78 SER A CA 1
ATOM 600 C C . SER A 1 78 ? 11.078 5.598 5.105 1 98.69 78 SER A C 1
ATOM 602 O O . SER A 1 78 ? 10.531 5.031 6.055 1 98.69 78 SER A O 1
ATOM 604 N N . LYS A 1 79 ? 12.312 5.902 5.043 1 98.19 79 LYS A N 1
ATOM 605 C CA . LYS A 1 79 ? 13.18 5.578 6.168 1 98.19 79 LYS A CA 1
ATOM 606 C C . LYS A 1 79 ? 13.008 6.578 7.305 1 98.19 79 LYS A C 1
ATOM 608 O O . LYS A 1 79 ? 13.43 6.324 8.438 1 98.19 79 LYS A O 1
ATOM 613 N N . LYS A 1 80 ? 12.391 7.684 7.004 1 98.5 80 LYS A N 1
ATOM 614 C CA . LYS A 1 80 ? 12.133 8.719 8.008 1 98.5 80 LYS A CA 1
ATOM 615 C C . LYS A 1 80 ? 10.664 8.742 8.406 1 98.5 80 LYS A C 1
ATOM 617 O O . LYS A 1 80 ? 10.172 9.742 8.938 1 98.5 80 LYS A O 1
ATOM 622 N N . PHE A 1 81 ? 10.047 7.578 8.258 1 98.69 81 PHE A N 1
ATOM 623 C CA . PHE A 1 81 ? 8.633 7.465 8.594 1 98.69 81 PHE A CA 1
ATOM 624 C C . PHE A 1 81 ? 8.367 7.977 10 1 98.69 81 PHE A C 1
ATOM 626 O O . PHE A 1 81 ? 9.141 7.711 10.922 1 98.69 81 PHE A O 1
ATOM 633 N N . PRO A 1 82 ? 7.328 8.828 10.133 1 98.69 82 PRO A N 1
ATOM 634 C CA . PRO A 1 82 ? 6.148 9.078 9.305 1 98.69 82 PRO A CA 1
ATOM 635 C C . PRO A 1 82 ? 6.363 10.211 8.297 1 98.69 82 PRO A C 1
ATOM 637 O O . PRO A 1 82 ? 5.449 10.555 7.543 1 98.69 82 PRO A O 1
ATOM 640 N N . TYR A 1 83 ? 7.613 10.766 8.25 1 98.81 83 TYR A N 1
ATOM 641 C CA . TYR A 1 83 ? 7.934 11.828 7.301 1 98.81 83 TYR A CA 1
ATOM 642 C C . TYR A 1 83 ? 8.398 11.242 5.969 1 98.81 83 TYR A C 1
ATOM 644 O O . TYR A 1 83 ? 8.852 10.094 5.914 1 98.81 83 TYR A O 1
ATOM 652 N N . CYS A 1 84 ? 8.227 11.992 4.953 1 98.75 84 CYS A N 1
ATOM 653 C CA . CYS A 1 84 ? 8.617 11.578 3.609 1 98.75 84 CYS A CA 1
ATOM 654 C C . CYS A 1 84 ? 10.102 11.844 3.375 1 98.75 84 CYS A C 1
ATOM 656 O O . CYS A 1 84 ? 10.578 12.961 3.582 1 98.75 84 CYS A O 1
ATOM 658 N N . ASP A 1 85 ? 10.805 10.867 2.848 1 98.69 85 ASP A N 1
ATOM 659 C CA . ASP A 1 85 ? 12.211 11.047 2.514 1 98.69 85 ASP A CA 1
ATOM 660 C C . ASP A 1 85 ? 12.445 10.891 1.013 1 98.69 85 ASP A C 1
ATOM 662 O O . ASP A 1 85 ? 13.578 10.688 0.574 1 98.69 85 ASP A O 1
ATOM 666 N N . GLY A 1 86 ? 11.344 10.797 0.271 1 98.56 86 GLY A N 1
ATOM 667 C CA . GLY A 1 86 ? 11.461 10.68 -1.174 1 98.56 86 GLY A CA 1
ATOM 668 C C . GLY A 1 86 ? 11.43 9.242 -1.656 1 98.56 86 GLY A C 1
ATOM 669 O O . GLY A 1 86 ? 11.453 8.984 -2.861 1 98.56 86 GLY A O 1
ATOM 670 N N . ALA A 1 87 ? 11.297 8.266 -0.837 1 98.31 87 ALA A N 1
ATOM 671 C CA . ALA A 1 87 ? 11.305 6.848 -1.172 1 98.31 87 ALA A CA 1
ATOM 672 C C . ALA A 1 87 ? 10.156 6.5 -2.119 1 98.31 87 ALA A C 1
ATOM 674 O O . ALA A 1 87 ? 10.25 5.539 -2.887 1 98.31 87 ALA A O 1
ATOM 675 N N . HIS A 1 88 ? 9.078 7.262 -2.143 1 98.5 88 HIS A N 1
ATOM 676 C CA . HIS A 1 88 ? 7.957 7.004 -3.045 1 98.5 88 HIS A CA 1
ATOM 677 C C . HIS A 1 88 ? 8.406 7.039 -4.5 1 98.5 88 HIS A C 1
ATOM 679 O O . HIS A 1 88 ? 7.848 6.332 -5.344 1 98.5 88 HIS A O 1
ATOM 685 N N . ALA A 1 89 ? 9.359 7.871 -4.75 1 98.38 89 ALA A N 1
ATOM 686 C CA . ALA A 1 89 ? 9.805 8 -6.137 1 98.38 89 ALA A CA 1
ATOM 687 C C . ALA A 1 89 ? 10.336 6.668 -6.664 1 98.38 89 ALA A C 1
ATOM 689 O O . ALA A 1 89 ? 9.953 6.234 -7.754 1 98.38 89 ALA A O 1
ATOM 690 N N . LYS A 1 90 ? 11.211 6.09 -5.938 1 96.88 90 LYS A N 1
ATOM 691 C CA . LYS A 1 90 ? 11.742 4.785 -6.32 1 96.88 90 LYS A CA 1
ATOM 692 C C . LYS A 1 90 ? 10.633 3.74 -6.402 1 96.88 90 LYS A C 1
ATOM 694 O O . LYS A 1 90 ? 10.586 2.949 -7.348 1 96.88 90 LYS A O 1
ATOM 699 N N . HIS A 1 91 ? 9.766 3.676 -5.438 1 96.56 91 HIS A N 1
ATOM 700 C CA . HIS A 1 91 ? 8.633 2.758 -5.445 1 96.56 91 HIS A CA 1
ATOM 701 C C . HIS A 1 91 ? 7.801 2.918 -6.711 1 96.56 91 HIS A C 1
ATOM 703 O O . HIS A 1 91 ? 7.438 1.927 -7.352 1 96.56 91 HIS A O 1
ATOM 709 N N . ASN A 1 92 ? 7.473 4.219 -7.039 1 97.19 92 ASN A N 1
ATOM 710 C CA . ASN A 1 92 ? 6.676 4.488 -8.227 1 97.19 92 ASN A CA 1
ATOM 711 C C . ASN A 1 92 ? 7.367 3.98 -9.492 1 97.19 92 ASN A C 1
ATOM 713 O O . ASN A 1 92 ? 6.719 3.41 -10.375 1 97.19 92 ASN A O 1
ATOM 717 N N . GLU A 1 93 ? 8.617 4.176 -9.539 1 95.38 93 GLU A N 1
ATOM 718 C CA . GLU A 1 93 ? 9.375 3.729 -10.703 1 95.38 93 GLU A CA 1
ATOM 719 C C . GLU A 1 93 ? 9.359 2.209 -10.82 1 95.38 93 GLU A C 1
ATOM 721 O O . GLU A 1 93 ? 9.133 1.669 -11.906 1 95.38 93 GLU A O 1
ATOM 726 N N . GLU A 1 94 ? 9.508 1.532 -9.758 1 92.44 94 GLU A N 1
ATOM 727 C CA . GLU A 1 94 ? 9.648 0.079 -9.742 1 92.44 94 GLU A CA 1
ATOM 728 C C . GLU A 1 94 ? 8.312 -0.609 -9.977 1 92.44 94 GLU A C 1
ATOM 730 O O . GLU A 1 94 ? 8.258 -1.696 -10.555 1 92.44 94 GLU A O 1
ATOM 735 N N . THR A 1 95 ? 7.281 0.023 -9.547 1 92.19 95 THR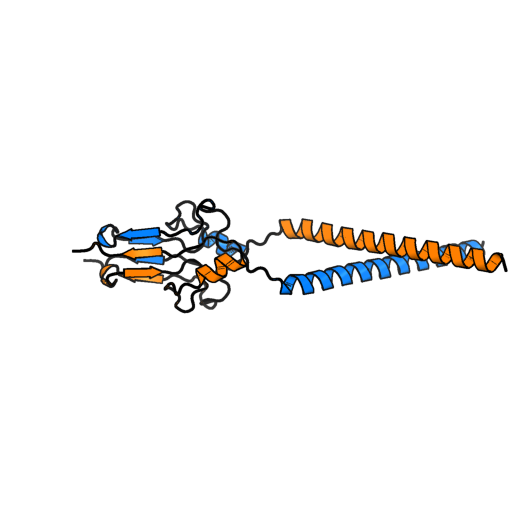 A N 1
ATOM 736 C CA . THR A 1 95 ? 6.016 -0.701 -9.531 1 92.19 95 THR A CA 1
ATOM 737 C C . THR A 1 95 ? 5.035 -0.099 -10.531 1 92.19 95 THR A C 1
ATOM 739 O O . THR A 1 95 ? 4.012 -0.71 -10.852 1 92.19 95 THR A O 1
ATOM 742 N N . GLY A 1 96 ? 5.289 1.097 -11.008 1 94.5 96 GLY A N 1
ATOM 743 C CA . GLY A 1 96 ? 4.332 1.813 -11.836 1 94.5 96 GLY A CA 1
ATOM 744 C C . GLY A 1 96 ? 3.242 2.496 -11.031 1 94.5 96 GLY A C 1
ATOM 745 O O . GLY A 1 96 ? 2.193 2.85 -11.578 1 94.5 96 GLY A O 1
ATOM 746 N N . ASP A 1 97 ? 3.504 2.549 -9.758 1 96.62 97 ASP A N 1
ATOM 747 C CA . ASP A 1 97 ? 2.572 3.238 -8.867 1 96.62 97 ASP A CA 1
ATOM 748 C C . ASP A 1 97 ? 2.695 4.754 -9.008 1 96.62 97 ASP A C 1
ATOM 750 O O . ASP A 1 97 ? 3.486 5.242 -9.82 1 96.62 97 ASP A O 1
ATOM 754 N N . ASN A 1 98 ? 1.763 5.555 -8.336 1 98.62 98 ASN A N 1
ATOM 755 C CA . ASN A 1 98 ? 1.79 7.012 -8.43 1 98.62 98 ASN A CA 1
ATOM 756 C C . ASN A 1 98 ? 1.54 7.66 -7.066 1 98.62 98 ASN A C 1
ATOM 758 O O . ASN A 1 98 ? 0.889 8.703 -6.984 1 98.62 98 ASN A O 1
ATOM 762 N N . VAL A 1 99 ? 2.029 7.047 -6.035 1 98.81 99 VAL A N 1
ATOM 763 C CA . VAL A 1 99 ? 1.797 7.562 -4.691 1 98.81 99 VAL A CA 1
ATOM 764 C C . VAL A 1 99 ? 2.697 8.773 -4.441 1 98.81 99 VAL A C 1
ATOM 766 O O . VAL A 1 99 ? 3.752 8.906 -5.062 1 98.81 99 VAL A O 1
ATOM 769 N N . GLY A 1 100 ? 2.264 9.711 -3.619 1 98.75 100 GLY A N 1
ATOM 770 C CA . GLY A 1 100 ? 2.979 10.883 -3.15 1 98.75 100 GLY A CA 1
ATOM 771 C C . GLY A 1 100 ? 2.643 11.258 -1.72 1 98.75 100 GLY A C 1
ATOM 772 O O . GLY A 1 100 ? 1.779 10.633 -1.097 1 98.75 100 GLY A O 1
ATOM 773 N N . PRO A 1 101 ? 3.312 12.227 -1.221 1 98.81 101 PRO A N 1
ATOM 774 C CA . PRO A 1 101 ? 3.197 12.586 0.196 1 98.81 101 PRO A CA 1
ATOM 775 C C . PRO A 1 101 ? 2.01 13.5 0.48 1 98.81 101 PRO A C 1
ATOM 777 O O . PRO A 1 101 ? 1.329 13.938 -0.45 1 98.81 101 PRO A O 1
ATOM 780 N N . LEU A 1 102 ? 1.72 13.625 1.735 1 98.81 102 LEU A N 1
ATOM 781 C CA . LEU A 1 102 ? 0.848 14.664 2.275 1 98.81 102 LEU A CA 1
ATOM 782 C C . LEU A 1 102 ? 1.665 15.828 2.822 1 98.81 102 LEU A C 1
ATOM 784 O O . LEU A 1 102 ? 2.539 15.641 3.67 1 98.81 102 LEU A O 1
ATOM 788 N N . ILE A 1 103 ? 1.375 17.016 2.307 1 98.56 103 ILE A N 1
ATOM 789 C CA . ILE A 1 103 ? 2.162 18.188 2.676 1 98.56 103 ILE A CA 1
ATOM 790 C C . ILE A 1 103 ? 1.318 19.125 3.535 1 98.56 103 ILE A C 1
ATOM 792 O O . ILE A 1 103 ? 0.175 19.438 3.189 1 98.56 103 ILE A O 1
ATOM 796 N N . MET A 1 104 ? 1.955 19.5 4.66 1 97.75 104 MET A N 1
ATOM 797 C CA . MET A 1 104 ? 1.431 20.562 5.504 1 97.75 104 MET A CA 1
ATOM 798 C C . MET A 1 104 ? 2.32 21.812 5.434 1 97.75 104 MET A C 1
ATOM 800 O O . MET A 1 104 ? 3.527 21.719 5.664 1 97.75 104 MET A O 1
ATOM 804 N N . LYS A 1 105 ? 1.606 22.906 5.094 1 96.94 105 LYS A N 1
ATOM 805 C CA . LYS A 1 105 ? 2.383 24.141 4.977 1 96.94 105 LYS A CA 1
ATOM 806 C C . LYS A 1 105 ? 1.65 25.312 5.617 1 96.94 105 LYS A C 1
ATOM 808 O O . LYS A 1 105 ? 0.421 25.391 5.57 1 96.94 105 LYS A O 1
ATOM 813 N N . ARG A 1 106 ? 2.463 26.219 6.188 1 94.88 106 ARG A N 1
ATOM 814 C CA . ARG A 1 106 ? 1.904 27.484 6.664 1 94.88 106 ARG A CA 1
ATOM 815 C C . ARG A 1 106 ? 1.838 28.516 5.543 1 94.88 106 ARG A C 1
ATOM 817 O O . ARG A 1 106 ? 2.717 28.562 4.68 1 94.88 106 ARG A O 1
ATOM 824 N N . LYS A 1 107 ? 0.811 29.344 5.699 1 89.88 107 LYS A N 1
ATOM 825 C CA . LYS A 1 107 ? 0.708 30.422 4.723 1 89.88 107 LYS A CA 1
ATOM 826 C C . LYS A 1 107 ? 1.812 31.453 4.93 1 89.88 107 LYS A C 1
ATOM 828 O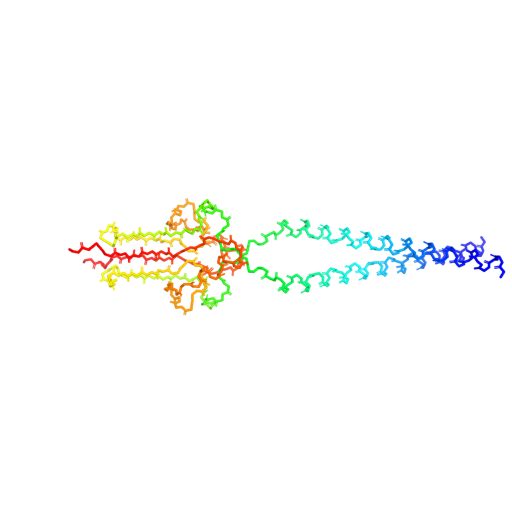 O . LYS A 1 107 ? 2.201 31.734 6.062 1 89.88 107 LYS A O 1
ATOM 833 N N . GLU A 1 108 ? 2.607 31.797 3.75 1 77.06 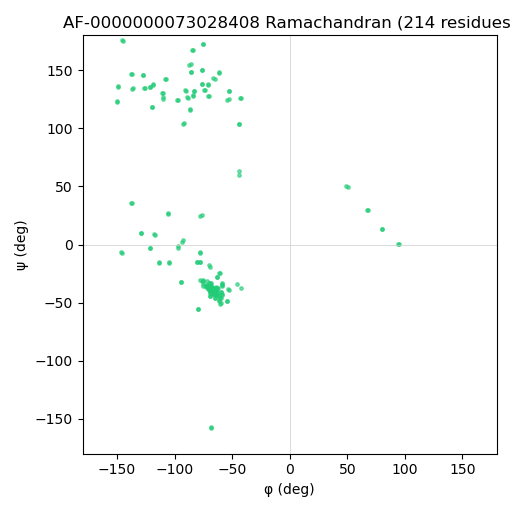108 GLU A N 1
ATOM 834 C CA . GLU A 1 108 ? 3.617 32.844 3.852 1 77.06 108 GLU A CA 1
ATOM 835 C C . GLU A 1 108 ? 3.014 34.125 4.387 1 77.06 108 GLU A C 1
ATOM 837 O O . GLU A 1 108 ? 1.906 34.531 4.004 1 77.06 108 GLU A O 1
ATOM 842 N N . ALA A 1 109 ? 3.711 34.656 5.633 1 57.66 109 ALA A N 1
ATOM 843 C CA . ALA A 1 109 ? 3.352 35.969 6.148 1 57.66 109 ALA A CA 1
ATOM 844 C C . ALA A 1 109 ? 3.717 37.062 5.152 1 57.66 109 ALA A C 1
ATOM 846 O O . ALA A 1 109 ? 4.703 36.969 4.422 1 57.66 109 ALA A O 1
ATOM 847 N N . ASN B 1 1 ? -7.836 -64.812 -20.5 1 66.81 1 ASN B N 1
ATOM 848 C CA . ASN B 1 1 ? -6.648 -65.688 -20.391 1 66.81 1 ASN B CA 1
ATOM 849 C C . ASN B 1 1 ? -5.5 -64.938 -19.703 1 66.81 1 ASN B C 1
ATOM 851 O O . ASN B 1 1 ? -5.547 -63.719 -19.531 1 66.81 1 ASN B O 1
ATOM 855 N N . PHE B 1 2 ? -4.715 -65.688 -19.172 1 76.5 2 PHE B N 1
ATOM 856 C CA . PHE B 1 2 ? -3.555 -65.25 -18.391 1 76.5 2 PHE B CA 1
ATOM 857 C C . PHE B 1 2 ? -2.828 -64.062 -19.094 1 76.5 2 PHE B C 1
ATOM 859 O O . PHE B 1 2 ? -2.414 -63.125 -18.438 1 76.5 2 PHE B O 1
ATOM 866 N N . LEU B 1 3 ? -2.811 -64.188 -20.344 1 76.56 3 LEU B N 1
ATOM 867 C CA . LEU B 1 3 ? -2.102 -63.156 -21.156 1 76.56 3 LEU B CA 1
ATOM 868 C C . LEU B 1 3 ? -2.818 -61.812 -21.125 1 76.56 3 LEU B C 1
ATOM 870 O O . LEU B 1 3 ? -2.174 -60.781 -21.047 1 76.56 3 LEU B O 1
ATOM 874 N N . ASN B 1 4 ? -4.07 -61.844 -21.047 1 74.69 4 ASN B N 1
ATOM 875 C CA . ASN B 1 4 ? -4.875 -60.656 -20.969 1 74.69 4 ASN B CA 1
ATOM 876 C C . ASN B 1 4 ? -4.684 -59.938 -19.641 1 74.69 4 ASN B C 1
ATOM 878 O O . ASN B 1 4 ? -4.645 -58.688 -19.594 1 74.69 4 ASN B O 1
ATOM 882 N N . TYR B 1 5 ? -4.57 -60.781 -18.719 1 71.06 5 TYR B N 1
ATOM 883 C CA . TYR B 1 5 ? -4.402 -60.25 -17.375 1 71.06 5 TYR B CA 1
ATOM 884 C C . TYR B 1 5 ? -3.064 -59.531 -17.234 1 71.06 5 TYR B C 1
ATOM 886 O O . TYR B 1 5 ? -2.99 -58.469 -16.641 1 71.06 5 TYR B O 1
ATOM 894 N N . ILE B 1 6 ? -2.021 -60.125 -17.875 1 75.44 6 ILE B N 1
ATOM 895 C CA . ILE B 1 6 ? -0.681 -59.562 -17.812 1 75.44 6 ILE B CA 1
ATOM 896 C C . ILE B 1 6 ? -0.651 -58.25 -18.578 1 75.44 6 ILE B C 1
ATOM 898 O O . ILE B 1 6 ? -0.07 -57.25 -18.109 1 75.44 6 ILE B O 1
ATOM 902 N N . TYR B 1 7 ? -1.382 -58.219 -19.625 1 65.75 7 TYR B N 1
ATOM 903 C CA . TYR B 1 7 ? -1.438 -57.031 -20.469 1 65.75 7 TYR B CA 1
ATOM 904 C C . TYR B 1 7 ? -2.162 -55.906 -19.766 1 65.75 7 TYR B C 1
ATOM 906 O O . TYR B 1 7 ? -1.704 -54.75 -19.781 1 65.75 7 TYR B O 1
ATOM 914 N N . LEU B 1 8 ? -3.166 -56.25 -19.062 1 68.44 8 LEU B N 1
ATOM 915 C CA . LEU B 1 8 ? -3.982 -55.25 -18.391 1 68.44 8 LEU B CA 1
ATOM 916 C C . LEU B 1 8 ? -3.234 -54.656 -17.188 1 68.44 8 LEU B C 1
ATOM 918 O O . LEU B 1 8 ? -3.275 -53.438 -16.969 1 68.44 8 LEU B O 1
ATOM 922 N N . THR B 1 9 ? -2.498 -55.438 -16.578 1 76.19 9 THR B N 1
ATOM 923 C CA . THR B 1 9 ? -1.755 -55 -15.406 1 76.19 9 THR B CA 1
ATOM 924 C C . THR B 1 9 ? -0.598 -54.094 -15.797 1 76.19 9 THR B C 1
ATOM 926 O O . THR B 1 9 ? -0.321 -53.094 -15.125 1 76.19 9 THR B O 1
ATOM 929 N N . ARG B 1 10 ? -0.04 -54.438 -16.891 1 75.62 10 ARG B N 1
ATOM 930 C CA . ARG B 1 10 ? 1.07 -53.625 -17.406 1 75.62 10 ARG B CA 1
ATOM 931 C C . ARG B 1 10 ? 0.589 -52.25 -17.875 1 75.62 10 ARG B C 1
ATOM 933 O O . ARG B 1 10 ? 1.223 -51.25 -17.594 1 75.62 10 ARG B O 1
ATOM 940 N N . GLN B 1 11 ? -0.555 -52.25 -18.438 1 67.94 11 GLN B N 1
ATOM 941 C CA . GLN B 1 11 ? -1.125 -51 -18.938 1 67.94 11 GLN B CA 1
ATOM 942 C C . GLN B 1 11 ? -1.531 -50.062 -17.797 1 67.94 11 GLN B C 1
ATOM 944 O O . GLN B 1 11 ? -1.293 -48.875 -17.844 1 67.94 11 GLN B O 1
ATOM 949 N N . VAL B 1 12 ? -2.027 -50.719 -16.797 1 72.06 12 VAL B N 1
ATOM 950 C CA . VAL B 1 12 ? -2.457 -49.969 -15.633 1 72.06 12 VAL B CA 1
ATOM 951 C C . VAL B 1 12 ? -1.238 -49.406 -14.914 1 72.06 12 VAL B C 1
ATOM 953 O O . VAL B 1 12 ? -1.242 -48.219 -14.508 1 72.06 12 VAL B O 1
ATOM 956 N N . ALA B 1 13 ? -0.2 -50.188 -14.883 1 71.25 13 ALA B N 1
ATOM 957 C CA . ALA B 1 13 ? 1.031 -49.75 -14.227 1 71.25 13 ALA B CA 1
ATOM 958 C C . ALA B 1 13 ? 1.688 -48.625 -14.992 1 71.25 13 ALA B C 1
ATOM 960 O O . ALA B 1 13 ? 2.158 -47.656 -14.391 1 71.25 13 ALA B O 1
ATOM 961 N N . GLU B 1 14 ? 1.609 -48.719 -16.25 1 70.5 14 GLU B N 1
ATOM 962 C CA . GLU B 1 14 ? 2.209 -47.688 -17.094 1 70.5 14 GLU B CA 1
ATOM 963 C C . GLU B 1 14 ? 1.415 -46.375 -17.016 1 70.5 14 GLU B C 1
ATOM 965 O O . GLU B 1 14 ? 1.997 -45.281 -16.984 1 70.5 14 GLU B O 1
ATOM 970 N N . LEU B 1 15 ? 0.13 -46.469 -16.906 1 66.75 15 LEU B N 1
ATOM 971 C CA . LEU B 1 15 ? -0.739 -45.312 -16.797 1 66.75 15 LEU B CA 1
ATOM 972 C C . LEU B 1 15 ? -0.531 -44.594 -15.461 1 66.75 15 LEU B C 1
ATOM 974 O O . LEU B 1 15 ? -0.461 -43.375 -15.414 1 66.75 15 LEU B O 1
ATOM 978 N N . VAL B 1 16 ? -0.346 -45.281 -14.438 1 72.62 16 VAL B N 1
ATOM 979 C CA . VAL B 1 16 ? -0.129 -44.719 -13.102 1 72.62 16 VAL B CA 1
ATOM 980 C C . VAL B 1 16 ? 1.227 -44.031 -13.055 1 72.62 16 VAL B C 1
ATOM 982 O O . VAL B 1 16 ? 1.344 -42.938 -12.5 1 72.62 16 VAL B O 1
ATOM 985 N N . ALA B 1 17 ? 2.201 -44.688 -13.664 1 72.88 17 ALA B N 1
ATOM 986 C CA . ALA B 1 17 ? 3.539 -44.094 -13.703 1 72.88 17 ALA B CA 1
ATOM 987 C C . ALA B 1 17 ? 3.549 -42.781 -14.5 1 72.88 17 ALA B C 1
ATOM 989 O O . ALA B 1 17 ? 4.16 -41.812 -14.086 1 72.88 17 ALA B O 1
ATOM 990 N N . ALA B 1 18 ? 2.811 -42.844 -15.594 1 71.19 18 ALA B N 1
ATOM 991 C CA . ALA B 1 18 ? 2.74 -41.656 -16.453 1 71.19 18 ALA B CA 1
ATOM 992 C C . ALA B 1 18 ? 2.039 -40.531 -15.734 1 71.19 18 ALA B C 1
ATOM 994 O O . ALA B 1 18 ? 2.498 -39.375 -15.797 1 71.19 18 ALA B O 1
ATOM 995 N N . ILE B 1 19 ? 1.034 -40.75 -14.961 1 70.31 19 ILE B N 1
ATOM 996 C CA . ILE B 1 19 ? 0.297 -39.781 -14.195 1 70.31 19 ILE B CA 1
ATOM 997 C C . ILE B 1 19 ? 1.186 -39.219 -13.078 1 70.31 19 ILE B C 1
ATOM 999 O O . ILE B 1 19 ? 1.214 -38 -12.836 1 70.31 19 ILE B O 1
ATOM 1003 N N . GLY B 1 20 ? 1.946 -40.094 -12.523 1 72.31 20 GLY B N 1
ATOM 1004 C CA . GLY B 1 20 ? 2.846 -39.688 -11.461 1 72.31 20 GLY B CA 1
ATOM 1005 C C . GLY B 1 20 ? 3.93 -38.719 -11.93 1 72.31 20 GLY B C 1
ATOM 1006 O O . GLY B 1 20 ? 4.176 -37.688 -11.305 1 72.31 20 GLY B O 1
ATOM 1007 N N . VAL B 1 21 ? 4.516 -39.094 -13.07 1 69.69 21 VAL B N 1
ATOM 1008 C CA . VAL B 1 21 ? 5.582 -38.25 -13.641 1 69.69 21 VAL B CA 1
ATOM 1009 C C . VAL B 1 21 ? 5.02 -36.906 -14.078 1 69.69 21 VAL B C 1
ATOM 1011 O O . VAL B 1 21 ? 5.629 -35.875 -13.836 1 69.69 21 VAL B O 1
ATOM 1014 N N . THR B 1 22 ? 3.816 -37.031 -14.711 1 74.25 22 THR B N 1
ATOM 1015 C CA . THR B 1 22 ? 3.178 -35.812 -15.164 1 74.25 22 THR B CA 1
ATOM 1016 C C . THR B 1 22 ? 2.783 -34.938 -13.984 1 74.25 22 THR B C 1
ATOM 1018 O O . THR B 1 22 ? 2.98 -33.719 -14.008 1 74.25 22 THR B O 1
ATOM 1021 N N . ALA B 1 23 ? 2.246 -35.688 -12.992 1 71.31 23 ALA B N 1
ATOM 1022 C CA . ALA B 1 23 ? 1.858 -34.938 -11.797 1 71.31 23 ALA B CA 1
ATOM 1023 C C . ALA B 1 23 ? 3.076 -34.312 -11.117 1 71.31 23 ALA B C 1
ATOM 1025 O O . ALA B 1 23 ? 3.033 -33.156 -10.68 1 71.31 23 ALA B O 1
ATOM 1026 N N . GLY B 1 24 ? 4.125 -35.062 -11.156 1 72.5 24 GLY B N 1
ATOM 1027 C CA . GLY B 1 24 ? 5.359 -34.562 -10.562 1 72.5 24 GLY B CA 1
ATOM 1028 C C . GLY B 1 24 ? 5.965 -33.406 -11.328 1 72.5 24 GLY B C 1
ATOM 1029 O O . GLY B 1 24 ? 6.402 -32.406 -10.727 1 72.5 24 GLY B O 1
ATOM 1030 N N . ALA B 1 25 ? 5.996 -33.531 -12.578 1 73.56 25 ALA B N 1
ATOM 1031 C CA . ALA B 1 25 ? 6.535 -32.469 -13.414 1 73.56 25 ALA B CA 1
ATOM 1032 C C . ALA B 1 25 ? 5.691 -31.188 -13.289 1 73.56 25 ALA B C 1
ATOM 1034 O O . ALA B 1 25 ? 6.23 -30.078 -13.242 1 73.56 25 ALA B O 1
ATOM 1035 N N . THR B 1 26 ? 4.367 -31.469 -13.211 1 73.5 26 THR B N 1
ATOM 1036 C CA . THR B 1 26 ? 3.479 -30.328 -13.016 1 73.5 26 THR B CA 1
ATOM 1037 C C . THR B 1 26 ? 3.748 -29.656 -11.672 1 73.5 26 THR B C 1
ATOM 1039 O O . THR B 1 26 ? 3.861 -28.422 -11.594 1 73.5 26 THR B O 1
ATOM 1042 N N . ALA B 1 27 ? 3.902 -30.484 -10.75 1 71 27 ALA B N 1
ATOM 1043 C CA . ALA B 1 27 ? 4.16 -29.953 -9.414 1 71 27 ALA B CA 1
ATOM 1044 C C . ALA B 1 27 ? 5.488 -29.188 -9.375 1 71 27 ALA B C 1
ATOM 1046 O O . ALA B 1 27 ? 5.57 -28.094 -8.812 1 71 27 ALA B O 1
ATOM 1047 N N . ALA B 1 28 ? 6.414 -29.703 -10.047 1 71.94 28 ALA B N 1
ATOM 1048 C CA . ALA B 1 28 ? 7.734 -29.078 -10.094 1 71.94 28 ALA B CA 1
ATOM 1049 C C . ALA B 1 28 ? 7.684 -27.75 -10.859 1 71.94 28 ALA B C 1
ATOM 1051 O O . ALA B 1 28 ? 8.312 -26.781 -10.461 1 71.94 28 ALA B O 1
ATOM 1052 N N . GLY B 1 29 ? 6.977 -27.766 -11.891 1 70.38 29 GLY B N 1
ATOM 1053 C CA . GLY B 1 29 ? 6.828 -26.531 -12.664 1 70.38 29 GLY B CA 1
ATOM 1054 C C . GLY B 1 29 ? 6.172 -25.422 -11.883 1 70.38 29 GLY B C 1
ATOM 1055 O O . GLY B 1 29 ? 6.621 -24.266 -11.938 1 70.38 29 GLY B O 1
ATOM 1056 N N . ILE B 1 30 ? 5.25 -25.859 -11.125 1 64.19 30 ILE B N 1
ATOM 1057 C CA . ILE B 1 30 ? 4.539 -24.875 -10.312 1 64.19 30 ILE B CA 1
ATOM 1058 C C . ILE B 1 30 ? 5.48 -24.297 -9.25 1 64.19 30 ILE B C 1
ATOM 1060 O O . ILE B 1 30 ? 5.555 -23.094 -9.062 1 64.19 30 ILE B O 1
ATOM 1064 N N . LEU B 1 31 ? 6.199 -25.25 -8.75 1 66.31 31 LEU B N 1
ATOM 1065 C CA . LEU B 1 31 ? 7.117 -24.828 -7.703 1 66.31 31 LEU B CA 1
ATOM 1066 C C . LEU B 1 31 ? 8.219 -23.938 -8.273 1 66.31 31 LEU B C 1
ATOM 1068 O O . LEU B 1 31 ? 8.617 -22.953 -7.656 1 66.31 31 LEU B O 1
ATOM 1072 N N . LEU B 1 32 ? 8.688 -24.281 -9.367 1 65.75 32 LEU B N 1
ATOM 1073 C CA . LEU B 1 32 ? 9.719 -23.5 -10.023 1 65.75 32 LEU B CA 1
ATOM 1074 C C . LEU B 1 32 ? 9.188 -22.125 -10.422 1 65.75 32 LEU B C 1
ATOM 1076 O O . LEU B 1 32 ? 9.867 -21.109 -10.25 1 65.75 32 LEU B O 1
ATOM 1080 N N . PHE B 1 33 ? 8.055 -22.047 -10.883 1 61.56 33 PHE B N 1
ATOM 1081 C CA . PHE B 1 33 ? 7.41 -20.781 -11.258 1 61.56 33 PHE B CA 1
ATOM 1082 C C . PHE B 1 33 ? 7.262 -19.875 -10.055 1 61.56 33 PHE B C 1
ATOM 1084 O O . PHE B 1 33 ? 7.582 -18.688 -10.125 1 61.56 33 PHE B O 1
ATOM 1091 N N . GLN B 1 34 ? 6.758 -20.516 -9.031 1 61.53 34 GLN B N 1
ATOM 1092 C CA . GLN B 1 34 ? 6.594 -19.766 -7.793 1 61.53 34 GLN B CA 1
ATOM 1093 C C . GLN B 1 34 ? 7.93 -19.219 -7.301 1 61.53 34 GLN B C 1
ATOM 1095 O O . GLN B 1 34 ? 8.016 -18.078 -6.855 1 61.53 34 GLN B O 1
ATOM 1100 N N . TYR B 1 35 ? 8.852 -20.078 -7.395 1 59.25 35 TYR B N 1
ATOM 1101 C CA . TYR B 1 35 ? 10.195 -19.719 -6.98 1 59.25 35 TYR B CA 1
ATOM 1102 C C . TYR B 1 35 ? 10.734 -18.562 -7.828 1 59.25 35 TYR B C 1
ATOM 1104 O O . TYR B 1 35 ? 11.328 -17.625 -7.301 1 59.25 35 TYR B O 1
ATOM 1112 N N . LEU B 1 36 ? 10.516 -18.656 -9.133 1 62.56 36 LEU B N 1
ATOM 1113 C CA . LEU B 1 36 ? 11.031 -17.656 -10.039 1 62.56 36 LEU B CA 1
ATOM 1114 C C . LEU B 1 36 ? 10.188 -16.375 -9.984 1 62.56 36 LEU B C 1
ATOM 1116 O O . LEU B 1 36 ? 10.68 -15.289 -10.25 1 62.56 36 LEU B O 1
ATOM 1120 N N . SER B 1 37 ? 8.992 -16.641 -9.734 1 58.56 37 SER B N 1
ATOM 1121 C CA . SER B 1 37 ? 8.102 -15.484 -9.648 1 58.56 37 SER B CA 1
ATOM 1122 C C . SER B 1 37 ? 8.297 -14.727 -8.344 1 58.56 37 SER B C 1
ATOM 1124 O O . SER B 1 37 ? 7.992 -13.539 -8.258 1 58.56 37 SER B O 1
ATOM 1126 N N . LYS B 1 38 ? 8.602 -15.508 -7.273 1 58.25 38 LYS B N 1
ATOM 1127 C CA . LYS B 1 38 ? 8.867 -14.867 -5.988 1 58.25 38 LYS B CA 1
ATOM 1128 C C . LYS B 1 38 ? 9.945 -13.797 -6.121 1 58.25 38 LYS B C 1
ATOM 1130 O O . LYS B 1 38 ? 9.891 -12.766 -5.441 1 58.25 38 LYS B O 1
ATOM 1135 N N . GLY B 1 39 ? 10.93 -14.227 -7 1 50.28 39 GLY B N 1
ATOM 1136 C CA . GLY B 1 39 ? 12.039 -13.305 -7.164 1 50.28 39 GLY B CA 1
ATOM 1137 C C . GLY B 1 39 ? 11.656 -12.039 -7.906 1 50.28 39 GLY B C 1
ATOM 1138 O O . GLY B 1 39 ? 12.312 -11 -7.77 1 50.28 39 GLY B O 1
ATOM 1139 N N . SER B 1 40 ? 10.836 -12.219 -8.867 1 51.69 40 SER B N 1
ATOM 1140 C CA . SER B 1 40 ? 10.414 -11 -9.531 1 51.69 40 SER B CA 1
ATOM 1141 C C . SER B 1 40 ? 9.391 -10.234 -8.695 1 51.69 40 SER B C 1
ATOM 1143 O O . SER B 1 40 ? 8.203 -10.211 -9.023 1 51.69 40 SER B O 1
ATOM 1145 N N . GLY B 1 41 ? 9.43 -10.445 -7.438 1 52.44 41 GLY B N 1
ATOM 1146 C CA . GLY B 1 41 ? 8.477 -9.93 -6.465 1 52.44 41 GLY B CA 1
ATOM 1147 C C . GLY B 1 41 ? 8.133 -8.469 -6.68 1 52.44 41 GLY B C 1
ATOM 1148 O O . GLY B 1 41 ? 8.789 -7.582 -6.129 1 52.44 41 GLY B O 1
ATOM 1149 N N . VAL B 1 42 ? 7.613 -8.398 -7.875 1 57.81 42 VAL B N 1
ATOM 1150 C CA . VAL B 1 42 ? 7.141 -7.031 -8.078 1 57.81 42 VAL B CA 1
ATOM 1151 C C . VAL B 1 42 ? 6.414 -6.543 -6.824 1 57.81 42 VAL B C 1
ATOM 1153 O O . VAL B 1 42 ? 5.613 -7.277 -6.238 1 57.81 42 VAL B O 1
ATOM 1156 N N . LYS B 1 43 ? 7.238 -5.652 -6.086 1 75 43 LYS B N 1
ATOM 1157 C CA . LYS B 1 43 ? 6.57 -5.02 -4.953 1 75 43 LYS B CA 1
ATOM 1158 C C . LYS B 1 43 ? 5.16 -4.574 -5.324 1 75 43 LYS B C 1
ATOM 1160 O O . LYS B 1 43 ? 4.941 -4.008 -6.395 1 75 43 LYS B O 1
ATOM 1165 N N . PRO B 1 44 ? 4.309 -5.008 -4.57 1 86.06 44 PRO B N 1
ATOM 1166 C CA . PRO B 1 44 ? 2.93 -4.617 -4.883 1 86.06 44 PRO B CA 1
ATOM 1167 C C . PRO B 1 44 ? 2.717 -3.105 -4.816 1 86.06 44 PRO B C 1
ATOM 1169 O O . PRO B 1 44 ? 3.414 -2.412 -4.07 1 86.06 44 PRO B O 1
ATOM 1172 N N . LYS B 1 45 ? 1.81 -2.635 -5.656 1 92.5 45 LYS B N 1
ATOM 1173 C CA . LYS B 1 45 ? 1.411 -1.231 -5.613 1 92.5 45 LYS B CA 1
ATOM 1174 C C . LYS B 1 45 ? 0.675 -0.911 -4.312 1 92.5 45 LYS B C 1
ATOM 1176 O O . LYS B 1 45 ? -0.068 -1.745 -3.793 1 92.5 45 LYS B O 1
ATOM 1181 N N . VAL B 1 46 ? 0.91 0.199 -3.834 1 96.62 46 VAL B N 1
ATOM 1182 C CA . VAL B 1 46 ? 0.219 0.711 -2.656 1 96.62 46 VAL B CA 1
ATOM 1183 C C . VAL B 1 46 ? -1.155 1.244 -3.053 1 96.62 46 VAL B C 1
ATOM 1185 O O . VAL B 1 46 ? -2.168 0.874 -2.455 1 96.62 46 VAL B O 1
ATOM 1188 N N . ASN B 1 47 ? -1.172 2.193 -4.02 1 97.31 47 ASN B N 1
ATOM 1189 C CA . ASN B 1 47 ? -2.393 2.773 -4.57 1 97.31 47 ASN B CA 1
ATOM 1190 C C . ASN B 1 47 ? -2.945 1.935 -5.719 1 97.31 47 ASN B C 1
ATOM 1192 O O . ASN B 1 47 ? -2.363 1.896 -6.801 1 97.31 47 ASN B O 1
ATOM 1196 N N . LEU B 1 48 ? -4.051 1.43 -5.531 1 94.25 48 LEU B N 1
ATOM 1197 C CA . LEU B 1 48 ? -4.594 0.522 -6.535 1 94.25 48 LEU B CA 1
ATOM 1198 C C . LEU B 1 48 ? -5.508 1.267 -7.504 1 94.25 48 LEU B C 1
ATOM 1200 O O . LEU B 1 48 ? -5.516 0.978 -8.703 1 94.25 48 LEU B O 1
ATOM 1204 N N . ASP B 1 49 ? -6.199 2.318 -6.977 1 94.88 49 ASP B N 1
ATOM 1205 C CA . ASP B 1 49 ? -7.266 2.775 -7.863 1 94.88 49 ASP B CA 1
ATOM 1206 C C . ASP B 1 49 ? -7.453 4.289 -7.758 1 94.88 49 ASP B C 1
ATOM 1208 O O . ASP B 1 49 ? -8.211 4.879 -8.531 1 94.88 49 ASP B O 1
ATOM 1212 N N . LEU B 1 50 ? -6.836 4.883 -6.895 1 97.25 50 LEU B N 1
ATOM 1213 C CA . LEU B 1 50 ? -7.137 6.285 -6.633 1 97.25 50 LEU B CA 1
ATOM 1214 C C . LEU B 1 50 ? -6.301 7.195 -7.523 1 97.25 50 LEU B C 1
ATOM 1216 O O . LEU B 1 50 ? -5.07 7.105 -7.531 1 97.25 50 LEU B O 1
ATOM 1220 N N . GLN B 1 51 ? -7.07 8.109 -8.258 1 97.94 51 GLN B N 1
ATOM 1221 C CA . GLN B 1 51 ? -6.449 9.188 -9.016 1 97.94 51 GLN B CA 1
ATOM 1222 C C . GLN B 1 51 ? -5.332 8.664 -9.914 1 97.94 51 GLN B C 1
ATOM 1224 O O . GLN B 1 51 ? -4.219 9.188 -9.898 1 97.94 51 GLN B O 1
ATOM 1229 N N . LYS B 1 52 ? -5.609 7.715 -10.602 1 97.06 52 LYS B N 1
ATOM 1230 C CA . LYS B 1 52 ? -4.598 7.012 -11.391 1 97.06 52 LYS B CA 1
ATOM 1231 C C . LYS B 1 52 ? -4.254 7.785 -12.656 1 97.06 52 LYS B C 1
ATOM 1233 O O . LYS B 1 52 ? -3.254 7.492 -13.32 1 97.06 52 LYS B O 1
ATOM 1238 N N . ASP B 1 53 ? -4.973 8.828 -12.906 1 96.75 53 ASP B N 1
ATOM 1239 C CA . ASP B 1 53 ? -4.664 9.703 -14.031 1 96.75 53 ASP B CA 1
ATOM 1240 C C . ASP B 1 53 ? -3.539 10.672 -13.688 1 96.75 53 ASP B C 1
ATOM 1242 O O . ASP B 1 53 ? -2.957 11.297 -14.57 1 96.75 53 ASP B O 1
ATOM 1246 N N . ASP B 1 54 ? -3.252 10.789 -12.477 1 97.69 54 ASP B N 1
ATOM 1247 C CA . ASP B 1 54 ? -2.156 11.641 -12.031 1 97.69 54 ASP B CA 1
ATOM 1248 C C . ASP B 1 54 ? -0.847 10.859 -11.953 1 97.69 54 ASP B C 1
ATOM 1250 O O . ASP B 1 54 ? -0.819 9.734 -11.453 1 97.69 54 ASP B O 1
ATOM 1254 N N . PRO B 1 55 ? 0.177 11.438 -12.5 1 97.25 55 PRO B N 1
ATOM 1255 C CA . PRO B 1 55 ? 1.471 10.758 -12.406 1 97.25 55 PRO B CA 1
ATOM 1256 C C . PRO B 1 55 ? 1.954 10.609 -10.961 1 97.25 55 PRO B C 1
ATOM 1258 O O . PRO B 1 55 ? 2.729 9.695 -10.656 1 97.25 55 PRO B O 1
ATOM 1261 N N . LYS B 1 56 ? 1.59 11.461 -10.086 1 98.44 56 LYS B N 1
ATOM 1262 C CA . LYS B 1 56 ? 1.922 11.453 -8.664 1 98.44 56 LYS B CA 1
ATOM 1263 C C . LYS B 1 56 ? 0.819 12.109 -7.844 1 98.44 56 LYS B C 1
ATOM 1265 O O . LYS B 1 56 ? 0.485 13.281 -8.062 1 98.44 56 LYS B O 1
ATOM 1270 N N . VAL B 1 57 ? 0.3 11.406 -6.91 1 98.81 57 VAL B N 1
ATOM 1271 C CA . VAL B 1 57 ? -0.802 11.922 -6.105 1 98.81 57 VAL B CA 1
ATOM 1272 C C . VAL B 1 57 ? -0.254 12.602 -4.855 1 98.81 57 VAL B C 1
ATOM 1274 O O . VAL B 1 57 ? 0.183 11.93 -3.916 1 98.81 57 VAL B O 1
ATOM 1277 N N . VAL B 1 58 ? -0.271 13.93 -4.883 1 98.69 58 VAL B N 1
ATOM 1278 C CA . VAL B 1 58 ? 0.2 14.742 -3.771 1 98.69 58 VAL B CA 1
ATOM 1279 C C . VAL B 1 58 ? -0.928 15.648 -3.279 1 98.69 58 VAL B C 1
ATOM 1281 O O . VAL B 1 58 ? -1.676 16.219 -4.082 1 98.69 58 VAL B O 1
ATOM 1284 N N . HIS B 1 59 ? -1.114 15.758 -2.027 1 98.56 59 HIS B N 1
ATOM 1285 C CA . HIS B 1 59 ? -2.033 16.703 -1.413 1 98.56 59 HIS B CA 1
ATOM 1286 C C . HIS B 1 59 ? -1.292 17.672 -0.495 1 98.56 59 HIS B C 1
A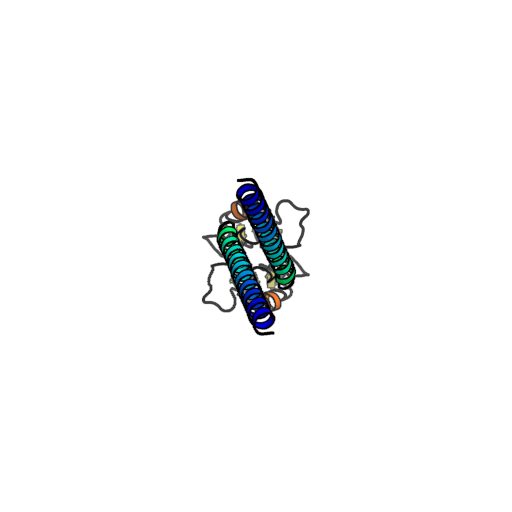TOM 1288 O O . HIS B 1 59 ? -0.381 17.281 0.232 1 98.56 59 HIS B O 1
ATOM 1294 N N . ALA B 1 60 ? -1.704 18.875 -0.616 1 97.81 60 ALA B N 1
ATOM 1295 C CA . ALA B 1 60 ? -1.157 19.938 0.22 1 97.81 60 ALA B CA 1
ATOM 1296 C C . ALA B 1 60 ? -2.27 20.703 0.94 1 97.81 60 ALA B C 1
ATOM 1298 O O . ALA B 1 60 ? -3.303 21 0.343 1 97.81 60 ALA B O 1
ATOM 1299 N N . PHE B 1 61 ? -2.016 20.906 2.195 1 97.69 61 PHE B N 1
ATOM 1300 C CA . PHE B 1 61 ? -2.982 21.641 3.002 1 97.69 61 PHE B CA 1
ATOM 1301 C C . PHE B 1 61 ? -2.311 22.797 3.73 1 97.69 61 PHE B C 1
ATOM 1303 O O . PHE B 1 61 ? -1.181 22.672 4.211 1 97.69 61 PHE B O 1
ATOM 1310 N N . ASP B 1 62 ? -3.133 23.891 3.855 1 96.75 62 ASP B N 1
ATOM 1311 C CA . ASP B 1 62 ? -2.697 25 4.707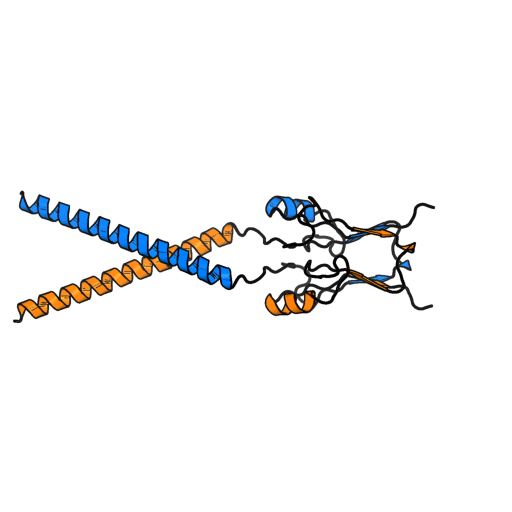 1 96.75 62 ASP B CA 1
ATOM 1312 C C . ASP B 1 62 ? -3.041 24.734 6.172 1 96.75 62 ASP B C 1
ATOM 1314 O O . ASP B 1 62 ? -4.203 24.484 6.504 1 96.75 62 ASP B O 1
ATOM 1318 N N . ILE B 1 63 ? -2.049 24.875 6.957 1 95.75 63 ILE B N 1
ATOM 1319 C CA . ILE B 1 63 ? -2.195 24.578 8.375 1 95.75 63 ILE B CA 1
ATOM 1320 C C . ILE B 1 63 ? -3.287 25.453 8.984 1 95.75 63 ILE B C 1
ATOM 132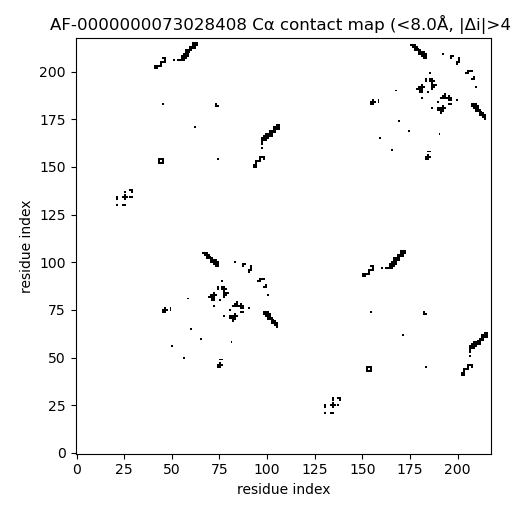2 O O . ILE B 1 63 ? -4.066 25 9.82 1 95.75 63 ILE B O 1
ATOM 1326 N N . GLU B 1 64 ? -3.414 26.688 8.523 1 93.31 64 GLU B N 1
ATOM 1327 C CA . GLU B 1 64 ? -4.359 27.656 9.062 1 93.31 64 GLU B CA 1
ATOM 1328 C C . GLU B 1 64 ? -5.797 27.266 8.727 1 93.31 64 GLU B C 1
ATOM 1330 O O . GLU B 1 64 ? -6.738 27.734 9.383 1 93.31 64 GLU B O 1
ATOM 1335 N N . ASP B 1 65 ? -5.875 26.422 7.727 1 94.38 65 ASP B N 1
ATOM 1336 C CA . ASP B 1 65 ? -7.223 26.109 7.262 1 94.38 65 ASP B CA 1
ATOM 1337 C C . ASP B 1 65 ? -7.727 24.812 7.887 1 94.38 65 ASP B C 1
ATOM 1339 O O . A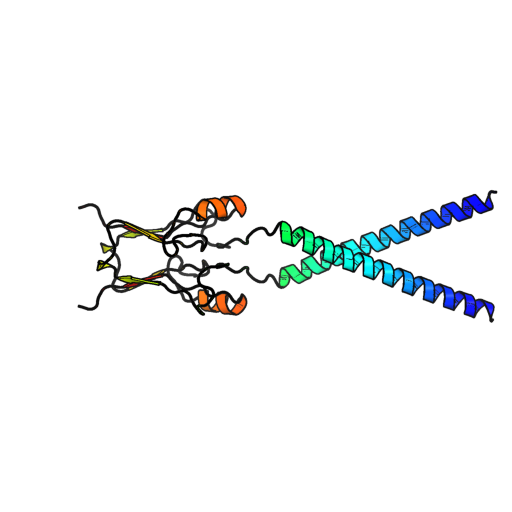SP B 1 65 ? -8.867 24.406 7.652 1 94.38 65 ASP B O 1
ATOM 1343 N N . LEU B 1 66 ? -6.883 24.25 8.648 1 94.5 66 LEU B N 1
ATOM 1344 C CA . LEU B 1 66 ? -7.289 23.016 9.289 1 94.5 66 LEU B CA 1
ATOM 1345 C C . LEU B 1 66 ? -8.273 23.281 10.422 1 94.5 66 LEU B C 1
ATOM 1347 O O . LEU B 1 66 ? -8.125 24.266 11.156 1 94.5 66 LEU B O 1
ATOM 1351 N N . GLY B 1 67 ? -9.312 22.531 10.438 1 92.69 67 GLY B N 1
ATOM 1352 C CA . GLY B 1 67 ? -10.203 22.609 11.586 1 92.69 67 GLY B CA 1
ATOM 1353 C C . GLY B 1 67 ? -9.586 22.078 12.859 1 92.69 67 GLY B C 1
ATOM 1354 O O . GLY B 1 67 ? -8.359 22.031 12.992 1 92.69 67 GLY B O 1
ATOM 1355 N N . ASP B 1 68 ? -10.445 21.703 13.797 1 95.88 68 ASP B N 1
ATOM 1356 C CA . ASP B 1 68 ? -9.992 21.219 15.094 1 95.88 68 ASP B CA 1
ATOM 1357 C C . ASP B 1 68 ? -9.312 19.859 14.969 1 95.88 68 ASP B C 1
ATOM 1359 O O . ASP B 1 68 ? -8.414 19.531 15.742 1 95.88 68 ASP B O 1
ATOM 1363 N N . LYS B 1 69 ? -9.797 19.125 14.062 1 97 69 LYS B N 1
ATOM 1364 C CA . LYS B 1 69 ? -9.266 17.781 13.867 1 97 69 LYS B CA 1
ATOM 1365 C C . LYS B 1 69 ? -9.367 17.359 12.398 1 97 69 LYS B C 1
ATOM 1367 O O . LYS B 1 69 ? -10.383 17.625 11.75 1 97 69 LYS B O 1
ATOM 1372 N N . ALA B 1 70 ? -8.32 16.781 11.898 1 97.88 70 ALA B N 1
ATOM 1373 C CA . ALA B 1 70 ? -8.305 16.203 10.555 1 97.88 70 ALA B CA 1
ATOM 1374 C C . ALA B 1 70 ? -7.609 14.844 10.547 1 97.88 70 ALA B C 1
ATOM 1376 O O . ALA B 1 70 ? -6.578 14.664 11.203 1 97.88 70 ALA B O 1
ATOM 1377 N N . VAL B 1 71 ? -8.242 13.867 9.875 1 98.62 71 VAL B N 1
ATOM 1378 C CA . VAL B 1 71 ? -7.715 12.508 9.805 1 98.62 71 VAL B CA 1
ATOM 1379 C C . VAL B 1 71 ? -7.449 12.133 8.352 1 98.62 71 VAL B C 1
ATOM 1381 O O . VAL B 1 71 ? -8.367 12.117 7.531 1 98.62 71 VAL B O 1
ATOM 1384 N N . TYR B 1 72 ? -6.211 11.852 8.047 1 98.81 72 TYR B N 1
ATOM 1385 C CA . TYR B 1 72 ? -5.832 11.633 6.656 1 98.81 72 TYR B CA 1
ATOM 1386 C C . TYR B 1 72 ? -5.531 10.164 6.402 1 98.81 72 TYR B C 1
ATOM 1388 O O . TYR B 1 72 ? -4.91 9.492 7.23 1 98.81 72 TYR B O 1
ATOM 1396 N N . CYS B 1 73 ? -5.93 9.758 5.266 1 98.88 73 CYS B N 1
ATOM 1397 C CA . CYS B 1 73 ? -5.785 8.375 4.824 1 98.88 73 CYS B CA 1
ATOM 1398 C C . CYS B 1 73 ? -4.344 8.078 4.418 1 98.88 73 CYS B C 1
ATOM 1400 O O . CYS B 1 73 ? -3.717 8.875 3.717 1 98.88 73 CYS B O 1
ATOM 1402 N N . ARG B 1 74 ? -3.84 6.844 4.844 1 98.81 74 ARG B N 1
ATOM 1403 C CA . ARG B 1 74 ? -2.527 6.379 4.402 1 98.81 74 ARG B CA 1
ATOM 1404 C C . ARG B 1 74 ? -2.607 4.957 3.855 1 98.81 74 ARG B C 1
ATOM 1406 O O . ARG B 1 74 ? -1.581 4.336 3.576 1 98.81 74 ARG B O 1
ATOM 1413 N N . CYS B 1 75 ? -3.789 4.457 3.668 1 98.56 75 CYS B N 1
ATOM 1414 C CA . CYS B 1 75 ? -3.955 3.092 3.186 1 98.56 75 CYS B CA 1
ATOM 1415 C C . CYS B 1 75 ? -4.371 3.078 1.72 1 98.56 75 CYS B C 1
ATOM 1417 O O . CYS B 1 75 ? -4.332 2.033 1.067 1 98.56 75 CYS B O 1
ATOM 1419 N N . TRP B 1 76 ? -4.812 4.203 1.268 1 98.56 76 TRP B N 1
ATOM 1420 C CA . TRP B 1 76 ? -5.188 4.383 -0.13 1 98.56 76 TRP B CA 1
ATOM 1421 C C . TRP B 1 76 ? -6.43 3.566 -0.471 1 98.56 76 TRP B C 1
ATOM 1423 O O . TRP B 1 76 ? -6.551 3.045 -1.582 1 98.56 76 TRP B O 1
ATOM 1433 N N . ARG B 1 77 ? -7.25 3.379 0.535 1 97.75 77 ARG B N 1
ATOM 1434 C CA . ARG B 1 77 ? -8.484 2.637 0.304 1 97.75 77 ARG B CA 1
ATOM 1435 C C . ARG B 1 77 ? -9.703 3.482 0.649 1 97.75 77 ARG B C 1
ATOM 1437 O O . ARG B 1 77 ? -10.844 3.062 0.424 1 97.75 77 ARG B O 1
ATOM 1444 N N . SER B 1 78 ? -9.516 4.684 1.153 1 98.69 78 SER B N 1
ATOM 1445 C CA . SER B 1 78 ? -10.625 5.516 1.612 1 98.69 78 SER B CA 1
ATOM 1446 C C . SER B 1 78 ? -11.453 6.031 0.439 1 98.69 78 SER B C 1
ATOM 1448 O O . SER B 1 78 ? -10.898 6.535 -0.542 1 98.69 78 SER B O 1
ATOM 1450 N N . LYS B 1 79 ? -12.695 5.98 0.638 1 98.19 79 LYS B N 1
ATOM 1451 C CA . LYS B 1 79 ? -13.586 6.578 -0.351 1 98.19 79 LYS B CA 1
ATOM 1452 C C . LYS B 1 79 ? -13.633 8.094 -0.21 1 98.19 79 LYS B C 1
ATOM 1454 O O . LYS B 1 79 ? -14.086 8.797 -1.115 1 98.19 79 LYS B O 1
ATOM 1459 N N . LYS B 1 80 ? -13.148 8.578 0.901 1 98.56 80 LYS B N 1
ATOM 1460 C CA . LYS B 1 80 ? -13.102 10.016 1.152 1 98.56 80 LYS B CA 1
ATOM 1461 C C . LYS B 1 80 ? -11.68 10.555 1.034 1 98.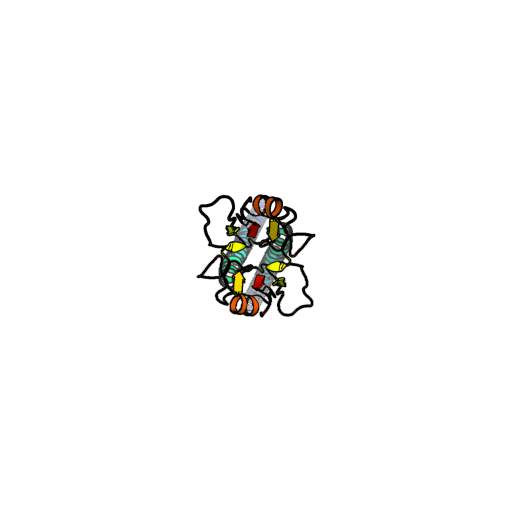56 80 LYS B C 1
ATOM 1463 O O . LYS B 1 80 ? -11.367 11.625 1.56 1 98.56 80 LYS B O 1
ATOM 1468 N N . PHE B 1 81 ? -10.906 9.836 0.226 1 98.69 81 PHE B N 1
ATOM 1469 C CA . PHE B 1 81 ? -9.516 10.227 0.036 1 98.69 81 PHE B CA 1
ATOM 1470 C C . PHE B 1 81 ? -9.422 11.695 -0.371 1 98.69 81 PHE B C 1
ATOM 1472 O O . PHE B 1 81 ? -10.219 12.172 -1.18 1 98.69 81 PHE B O 1
ATOM 1479 N N . PRO B 1 82 ? -8.531 12.445 0.308 1 98.69 82 PRO B N 1
ATOM 1480 C CA . PRO B 1 82 ? -7.34 12.086 1.082 1 98.69 82 PRO B CA 1
ATOM 1481 C C . PRO B 1 82 ? -7.633 11.906 2.57 1 98.69 82 PRO B C 1
ATOM 1483 O O . PRO B 1 82 ? -6.723 11.633 3.355 1 98.69 82 PRO B O 1
ATOM 1486 N N . TYR B 1 83 ? -8.945 12.047 2.955 1 98.81 83 TYR B N 1
ATOM 1487 C CA . TYR B 1 83 ? -9.344 11.852 4.348 1 98.81 83 TYR B CA 1
ATOM 1488 C C . TYR B 1 83 ? -9.625 10.383 4.637 1 98.81 83 TYR B C 1
ATOM 1490 O O . TYR B 1 83 ? -9.922 9.609 3.725 1 98.81 83 TYR B O 1
ATOM 1498 N N . CYS B 1 84 ? -9.492 10.023 5.855 1 98.75 84 CYS B N 1
ATOM 1499 C CA . CYS B 1 84 ? -9.742 8.656 6.301 1 98.75 84 CYS B CA 1
ATOM 1500 C C . CYS B 1 84 ? -11.227 8.422 6.547 1 98.75 84 CYS B C 1
ATOM 1502 O O . CYS B 1 84 ? -11.867 9.172 7.285 1 98.75 84 CYS B O 1
ATOM 1504 N N . ASP B 1 85 ? -11.742 7.348 6.039 1 98.69 85 ASP B N 1
ATOM 1505 C CA . ASP B 1 85 ? -13.141 6.992 6.285 1 98.69 85 ASP B CA 1
ATOM 1506 C C . ASP B 1 85 ? -13.242 5.664 7.031 1 98.69 85 ASP B C 1
ATOM 1508 O O . ASP B 1 85 ? -14.305 5.043 7.051 1 98.69 85 ASP B O 1
ATOM 1512 N N . GLY B 1 86 ? -12.102 5.164 7.477 1 98.56 86 GLY B N 1
ATOM 1513 C CA . GLY B 1 86 ? -12.094 3.922 8.227 1 98.56 86 GLY B CA 1
ATOM 1514 C C . GLY B 1 86 ? -11.836 2.701 7.367 1 98.56 86 GLY B C 1
ATOM 1515 O O . GLY B 1 86 ? -11.742 1.583 7.875 1 98.56 86 GLY B O 1
ATOM 1516 N N . ALA B 1 87 ? -11.633 2.811 6.102 1 98.31 87 ALA B N 1
ATOM 1517 C CA . ALA B 1 87 ? -11.422 1.713 5.16 1 98.31 87 ALA B CA 1
ATOM 1518 C C . ALA B 1 87 ? -10.18 0.907 5.523 1 98.31 87 ALA B C 1
ATOM 1520 O O . ALA B 1 87 ? -10.086 -0.28 5.203 1 98.31 87 ALA B O 1
ATOM 1521 N N . HIS B 1 88 ? -9.219 1.483 6.215 1 98.5 88 HIS B N 1
ATOM 1522 C CA . HIS B 1 88 ? -8.016 0.761 6.621 1 98.5 88 HIS B CA 1
ATOM 1523 C C . HIS B 1 88 ? -8.367 -0.444 7.488 1 98.5 88 HIS B C 1
ATOM 1525 O O . HIS B 1 88 ? -7.664 -1.459 7.457 1 98.5 88 HIS B O 1
ATOM 1531 N N . ALA B 1 89 ? -9.398 -0.289 8.258 1 98.38 89 ALA B N 1
ATOM 1532 C CA . ALA B 1 89 ? -9.766 -1.385 9.148 1 98.38 89 ALA B CA 1
ATOM 1533 C C . ALA B 1 89 ? -10.07 -2.654 8.359 1 98.38 89 ALA B C 1
ATOM 1535 O O . ALA B 1 89 ? -9.57 -3.732 8.688 1 98.38 89 ALA B O 1
ATOM 1536 N N . LYS B 1 90 ? -10.898 -2.527 7.387 1 96.88 90 LYS B N 1
ATOM 1537 C CA . LYS B 1 90 ? -11.219 -3.664 6.527 1 96.88 90 LYS B CA 1
ATOM 1538 C C . LYS B 1 90 ? -9.977 -4.188 5.816 1 96.88 90 LYS B C 1
ATOM 1540 O O . LYS B 1 90 ? -9.758 -5.398 5.742 1 96.88 90 LYS B O 1
ATOM 1545 N N . HIS B 1 91 ? -9.18 -3.328 5.262 1 96.5 91 HIS B N 1
ATOM 1546 C CA . HIS B 1 91 ? -7.934 -3.715 4.605 1 96.5 91 HIS B CA 1
ATOM 1547 C C . HIS B 1 91 ? -7.047 -4.527 5.543 1 96.5 91 HIS B C 1
ATOM 1549 O O . HIS B 1 91 ? -6.516 -5.566 5.156 1 96.5 91 HIS B O 1
ATOM 1555 N N . ASN B 1 92 ? -6.875 -3.982 6.801 1 97.19 92 ASN B N 1
ATOM 1556 C CA . ASN B 1 92 ? -6.039 -4.672 7.777 1 97.19 92 ASN B CA 1
ATOM 1557 C C . ASN B 1 92 ? -6.566 -6.078 8.07 1 97.19 92 ASN B C 1
ATOM 1559 O O . ASN B 1 92 ? -5.789 -7.027 8.172 1 97.19 92 ASN B O 1
ATOM 1563 N N . GLU B 1 93 ? -7.82 -6.172 8.172 1 95.31 93 GLU B N 1
ATOM 1564 C CA . GLU B 1 93 ? -8.43 -7.469 8.453 1 95.31 93 GLU B CA 1
ATOM 1565 C C . GLU B 1 93 ? -8.203 -8.445 7.305 1 95.31 93 GLU B C 1
ATOM 1567 O O . GLU B 1 93 ? -7.836 -9.602 7.531 1 95.31 93 GLU B O 1
ATOM 1572 N N . GLU B 1 94 ? -8.344 -7.984 6.117 1 92.44 94 GLU B N 1
ATOM 1573 C CA . GLU B 1 94 ? -8.289 -8.836 4.934 1 92.44 94 GLU B CA 1
ATOM 1574 C C . GLU B 1 94 ? -6.852 -9.242 4.609 1 92.44 94 GLU B C 1
ATOM 1576 O O . GLU B 1 94 ? -6.613 -10.336 4.086 1 92.44 94 GLU B O 1
ATOM 1581 N N . THR B 1 95 ? -5.945 -8.414 4.93 1 92.19 95 THR B N 1
ATOM 1582 C CA . THR B 1 95 ? -4.598 -8.648 4.426 1 92.19 95 THR B CA 1
ATOM 1583 C C . THR B 1 95 ? -3.643 -8.969 5.57 1 92.19 95 THR B C 1
ATOM 1585 O O . THR B 1 95 ? -2.527 -9.445 5.34 1 92.19 95 THR B O 1
ATOM 1588 N N . GLY B 1 96 ? -4.027 -8.703 6.793 1 94.56 96 GLY B N 1
ATOM 1589 C CA . GLY B 1 96 ? -3.121 -8.82 7.926 1 94.56 96 GLY B CA 1
ATOM 1590 C C . GLY B 1 96 ? -2.189 -7.629 8.07 1 94.56 96 GLY B C 1
ATOM 1591 O O . GLY B 1 96 ? -1.162 -7.719 8.742 1 94.56 96 GLY B O 1
ATOM 1592 N N . ASP B 1 97 ? -2.543 -6.609 7.348 1 96.62 97 ASP B N 1
ATOM 1593 C CA . ASP B 1 97 ? -1.773 -5.371 7.434 1 96.62 97 ASP B CA 1
ATOM 1594 C C . ASP B 1 97 ? -2.09 -4.617 8.727 1 96.62 97 ASP B C 1
ATOM 1596 O O . ASP B 1 97 ? -2.881 -5.09 9.547 1 96.62 97 ASP B O 1
ATOM 1600 N N . ASN B 1 98 ? -1.312 -3.492 9.031 1 98.62 98 ASN B N 1
ATOM 1601 C CA . ASN B 1 98 ? -1.525 -2.721 10.25 1 98.62 98 ASN B CA 1
ATOM 1602 C C . ASN B 1 98 ? -1.466 -1.22 9.977 1 98.62 98 ASN B C 1
ATOM 1604 O O . ASN B 1 98 ? -0.969 -0.455 10.805 1 98.62 98 ASN B O 1
ATOM 1608 N N . VAL B 1 99 ? -1.942 -0.819 8.836 1 98.81 99 VAL B N 1
ATOM 1609 C CA . VAL B 1 99 ? -1.875 0.59 8.469 1 98.81 99 VAL B CA 1
ATOM 1610 C C . VAL B 1 99 ? -2.945 1.376 9.227 1 98.81 99 VAL B C 1
ATOM 1612 O O . VAL B 1 99 ? -3.963 0.813 9.633 1 98.81 99 VAL B O 1
ATOM 1615 N N . GLY B 1 100 ? -2.709 2.631 9.508 1 98.75 100 GLY B N 1
ATOM 1616 C CA . GLY B 1 100 ? -3.605 3.596 10.125 1 98.75 100 GLY B CA 1
ATOM 1617 C C . GLY B 1 100 ? -3.416 5.008 9.602 1 98.75 100 GLY B C 1
ATOM 1618 O O . GLY B 1 100 ? -2.52 5.258 8.797 1 98.75 100 GLY B O 1
ATOM 1619 N N . PRO B 1 101 ? -4.238 5.883 10.047 1 98.81 101 PRO B N 1
ATOM 1620 C CA . PRO B 1 101 ? -4.266 7.242 9.5 1 98.81 101 PRO B CA 1
ATOM 1621 C C . PRO B 1 101 ? -3.236 8.164 10.148 1 98.81 101 PRO B C 1
ATOM 1623 O O . PRO B 1 101 ? -2.562 7.762 11.102 1 98.81 101 PRO B O 1
ATOM 1626 N N . LEU B 1 102 ? -3.053 9.273 9.523 1 98.81 102 LEU B N 1
ATOM 1627 C CA . LEU B 1 102 ? -2.369 10.43 10.094 1 98.81 102 LEU B CA 1
ATOM 1628 C C . LEU B 1 102 ? -3.371 11.43 10.656 1 98.81 102 LEU B C 1
ATOM 1630 O O . LEU B 1 102 ? -4.266 11.891 9.938 1 98.81 102 LEU B O 1
ATOM 1634 N N . ILE B 1 103 ? -3.207 11.75 11.938 1 98.56 103 ILE B N 1
ATOM 1635 C CA . ILE B 1 103 ? -4.168 12.625 12.602 1 98.56 103 ILE B CA 1
ATOM 1636 C C . ILE B 1 103 ? -3.518 13.969 12.906 1 98.56 103 ILE B C 1
ATOM 1638 O O . ILE B 1 103 ? -2.404 14.023 13.438 1 98.56 103 ILE B O 1
ATOM 1642 N N . MET B 1 104 ? -4.273 15 12.492 1 97.75 104 MET B N 1
ATOM 1643 C CA . MET B 1 104 ? -3.959 16.375 12.883 1 97.75 104 MET B CA 1
ATOM 1644 C C . MET B 1 104 ? -4.996 16.906 13.859 1 97.75 104 MET B C 1
ATOM 1646 O O . MET B 1 104 ? -6.195 16.875 13.57 1 97.75 104 MET B O 1
ATOM 1650 N N . LYS B 1 105 ? -4.418 17.391 14.984 1 97 105 LYS B N 1
ATOM 1651 C CA . LYS B 1 105 ? -5.344 17.906 15.992 1 97 105 LYS B CA 1
ATOM 1652 C C . LYS B 1 105 ? -4.82 19.203 16.594 1 97 105 LYS B C 1
ATOM 1654 O O . LYS B 1 105 ? -3.611 19.375 16.766 1 97 105 LYS B O 1
ATOM 1659 N N . ARG B 1 106 ? -5.785 20.078 16.938 1 94.88 106 ARG B N 1
ATOM 1660 C CA . ARG B 1 106 ? -5.438 21.266 17.703 1 94.88 106 ARG B CA 1
ATOM 1661 C C . ARG B 1 106 ? -5.43 20.984 19.203 1 94.88 106 ARG B C 1
ATOM 1663 O O . ARG B 1 106 ? -6.242 20.203 19.688 1 94.88 106 ARG B O 1
ATOM 1670 N N . LYS B 1 107 ? -4.535 21.734 19.844 1 89.88 107 LYS B N 1
ATOM 1671 C CA . LYS B 1 107 ? -4.508 21.594 21.297 1 89.88 107 LYS B CA 1
ATOM 1672 C C . LYS B 1 107 ? -5.754 22.203 21.922 1 89.88 107 LYS B C 1
ATOM 1674 O O . LYS B 1 107 ? -6.262 23.219 21.453 1 89.88 107 LYS B O 1
ATOM 1679 N N . GLU B 1 108 ? -6.504 21.344 22.828 1 77.06 108 GLU B N 1
ATOM 1680 C CA . GLU B 1 108 ? -7.652 21.906 23.547 1 77.06 108 GLU B CA 1
ATOM 1681 C C . GLU B 1 108 ? -7.27 23.172 24.297 1 77.06 108 GLU B C 1
ATOM 1683 O O . GLU B 1 108 ? -6.199 23.234 24.906 1 77.06 108 GLU B O 1
ATOM 1688 N N . ALA B 1 109 ? -8.141 24.375 23.953 1 57.28 109 ALA B N 1
ATOM 1689 C CA . ALA B 1 109 ? -8 25.609 24.719 1 57.28 109 ALA B CA 1
ATOM 1690 C C . ALA B 1 109 ? -8.414 25.391 26.172 1 57.28 109 ALA B C 1
ATOM 1692 O O . ALA B 1 109 ? -9.312 24.609 26.469 1 57.28 109 ALA B O 1
#

Radius of gyration: 28.97 Å; Cα contacts (8 Å, |Δi|>4): 283; chains: 2; bounding box: 30×102×65 Å

Sequence (218 aa):
NFLNYIYLTRQVAELVAAIGVTAGATAAGILLFQYLSKGSGVKPKVNLDLQKDDPKVVHAFDIEDLGDKAVYCRCWRSKKFPYCDGAHAKHNEETGDNVGPLIMKRKEANFLNYIYLTRQVAELVAAIGVTAGATAAGILLFQYLSKGSGVKPKVNLDLQKDDPKVVHAFDIEDLGDKAVYCRCWRSKKFPYCDGAHAKHNEETGDNVGPLIMKRKEA

Nearest PDB structures (foldseek):
  7p0o-assembly1_B  TM=9.986E-01  e=5.403E-11  Homo sapiens
  4f28-assembly1_B  TM=1.005E+00  e=9.283E-11  Homo sapiens
  2qh7-assembly1_B  TM=1.000E+00  e=1.302E-10  Homo sapiens
  7p0o-assembly1_A  TM=9.848E-01  e=1.302E-10  Homo sapiens
  4f2c-assembly1_A  TM=9.739E-01  e=1.393E-10  Homo sapiens

Secondary structure (DSSP, 8-state):
-HHHHHHHHHHHHHHHHHHHHHHHHHHHHHHHHHHHHHHS-----S-SSTTTTSSSEEEEEEGGG--SEEEE-SSS--TTTTB--SHHHHHHHHH---EEEEEEEPPP-/-HHHHHHHHHHHHHHHHHHHHHHHHHHHHHHHHHHHHHHS-----S-SSTTTTSSSEEEEEEGGG--SEEEE-SSS--TTTTB--SHHHHHHHHH---EEEEEEEPPP-

Solvent-accessible surface area (backbone atoms only — not comparable to full-atom values): 12085 Å² total; per-residue (Å²): 104,72,67,54,54,53,51,49,51,49,50,50,51,49,48,51,50,50,46,48,51,32,48,45,50,28,50,48,49,48,51,50,48,51,57,56,45,57,70,59,52,69,60,65,52,54,56,80,71,69,67,71,86,38,79,54,45,65,48,75,43,50,58,84,72,53,66,64,62,46,50,27,47,44,56,62,62,33,89,52,61,68,29,51,68,62,41,42,58,59,49,21,68,74,51,70,32,32,59,36,40,43,36,39,31,51,78,86,130,105,73,66,54,53,54,51,50,51,49,50,52,52,50,52,53,50,51,49,48,51,34,50,46,51,30,49,47,49,48,50,49,45,51,55,56,45,58,71,60,51,67,60,64,54,54,56,79,72,69,67,72,87,39,81,55,45,66,49,77,43,50,57,83,72,52,66,64,62,47,52,28,45,45,55,62,60,32,89,51,63,66,30,52,67,61,41,40,57,58,51,20,69,74,50,69,33,34,59,38,41,45,35,38,31,51,76,87,131

Organism: Oncorhynchus kisutch (NCBI:txid8019)

InterPro domains:
  IPR018967 Iron-binding zinc finger, CDGSH type [PF09360] (66-89)
  IPR018967 Iron-binding zinc finger, CDGSH type [SM00704] (56-94)
  IPR042216 MitoNEET, CDGSH iron-sulfur domain [G3DSA:3.40.5.90] (62-109)
  IPR045131 CDGSH iron-sulfur domain-containing protein 1/2 [PTHR13680] (12-108)

Foldseek 3Di:
DVVVVVVVVVVVVVVVVVCVVVVVVVVVVVVVCCVVVVVVPPPDDQADDPPPVDPDDDDDDDPVPDDQKFKADDRNQAPPPRGHPPVVVVVCVVPVDDDGIDMDHDDDD/DVVVVVVVVVVVVVVVVVCVVVVVVVVVVVVVCCVVVVVVPPPDDQADDPPPVDPDDDDDDDPVPDDQKFKADDRNQAPPPRGHPPVVVVVCVVPVDDDGIDMDHDDDD